Protein AF-A0A0R3Q2N5-F1 (afdb_monomer_lite)

pLDDT: mean 70.85, std 24.31, range [26.61, 97.94]

Structure (mmCIF, N/CA/C/O backbone):
data_AF-A0A0R3Q2N5-F1
#
_entry.id   AF-A0A0R3Q2N5-F1
#
loop_
_atom_site.group_PDB
_atom_site.id
_atom_site.type_symbol
_atom_site.label_atom_id
_atom_site.label_alt_id
_atom_site.label_comp_id
_atom_site.label_asym_id
_atom_site.label_entity_id
_atom_site.label_seq_id
_atom_site.pdbx_PDB_ins_code
_atom_site.Cartn_x
_atom_site.Cartn_y
_atom_site.Cartn_z
_atom_site.occupancy
_atom_site.B_iso_or_equiv
_atom_site.auth_seq_id
_atom_site.auth_comp_id
_atom_site.auth_asym_id
_atom_site.auth_atom_id
_atom_site.pdbx_PDB_model_num
ATOM 1 N N . MET A 1 1 ? -6.092 -12.717 26.216 1.00 32.41 1 MET A N 1
ATOM 2 C CA . MET A 1 1 ? -6.812 -13.896 25.683 1.00 32.41 1 MET A CA 1
ATOM 3 C C . MET A 1 1 ? -8.140 -13.447 25.070 1.00 32.41 1 MET A C 1
ATOM 5 O O . MET A 1 1 ? -9.197 -13.927 25.450 1.00 32.41 1 MET A O 1
ATOM 9 N N . ILE A 1 2 ? -8.085 -12.483 24.150 1.00 36.75 2 ILE A N 1
ATOM 10 C CA . ILE A 1 2 ? -9.238 -11.969 23.402 1.00 36.75 2 ILE A CA 1
ATOM 11 C C . ILE A 1 2 ? -8.713 -11.866 21.967 1.00 36.75 2 ILE A C 1
ATOM 13 O O . ILE A 1 2 ? -7.723 -11.173 21.745 1.00 36.75 2 ILE A O 1
ATOM 17 N N . CYS A 1 3 ? -9.294 -12.668 21.073 1.00 28.64 3 CYS A N 1
ATOM 18 C CA . CYS A 1 3 ? -8.837 -13.011 19.715 1.00 28.64 3 CYS A CA 1
ATOM 19 C C . CYS A 1 3 ? -7.614 -13.949 19.645 1.00 28.64 3 CYS A C 1
ATOM 21 O O . CYS A 1 3 ? -6.486 -13.532 19.402 1.00 28.64 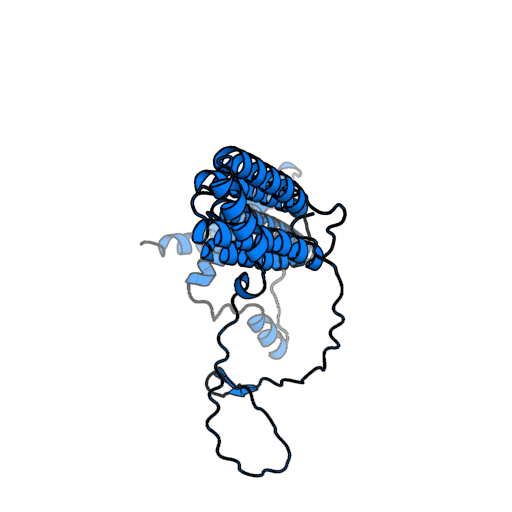3 CYS A O 1
ATOM 23 N N . ASN A 1 4 ? -7.855 -15.252 19.834 1.00 26.61 4 ASN A N 1
ATOM 24 C CA . ASN A 1 4 ? -6.901 -16.310 19.495 1.00 26.61 4 ASN A CA 1
ATOM 25 C C . ASN A 1 4 ? -7.215 -16.797 18.069 1.00 26.61 4 ASN A C 1
ATOM 27 O O . ASN A 1 4 ? -8.224 -17.466 17.862 1.00 26.61 4 ASN A O 1
ATOM 31 N N . VAL A 1 5 ? -6.372 -16.470 17.088 1.00 32.66 5 VAL A N 1
ATOM 32 C CA . VAL A 1 5 ? -6.443 -17.071 15.747 1.00 32.66 5 VAL A CA 1
ATOM 33 C C . VAL A 1 5 ? -5.667 -18.387 15.788 1.00 32.66 5 VAL A C 1
ATOM 35 O O . VAL A 1 5 ? -4.450 -18.424 15.613 1.00 32.66 5 VAL A O 1
ATOM 38 N N . THR A 1 6 ? -6.352 -19.497 16.062 1.00 29.73 6 THR A N 1
ATOM 39 C CA . THR A 1 6 ? -5.766 -20.833 15.900 1.00 29.73 6 THR A CA 1
ATOM 40 C C . THR A 1 6 ? -5.788 -21.239 14.428 1.00 29.73 6 THR A C 1
ATOM 42 O O . THR A 1 6 ? -6.842 -21.508 13.857 1.00 29.73 6 THR A O 1
ATOM 45 N N . LYS A 1 7 ? -4.595 -21.326 13.827 1.00 33.44 7 LYS A N 1
ATOM 46 C CA . LYS A 1 7 ? -4.322 -22.052 12.577 1.00 33.44 7 LYS A CA 1
ATOM 47 C C . LYS A 1 7 ? -4.877 -23.478 12.649 1.00 33.44 7 LYS A C 1
ATOM 49 O O . LYS A 1 7 ? -4.448 -24.239 13.512 1.00 33.44 7 LYS A O 1
ATOM 54 N N . SER A 1 8 ? -5.723 -23.861 11.693 1.00 32.09 8 SER A N 1
ATOM 55 C CA . SER A 1 8 ? -5.618 -25.103 10.897 1.00 32.09 8 SER A CA 1
ATOM 56 C C . SER A 1 8 ? -6.923 -25.387 10.147 1.00 32.09 8 SER A C 1
ATOM 58 O O . SER A 1 8 ? -7.871 -25.913 10.713 1.00 32.09 8 SER A O 1
ATOM 60 N N . VAL A 1 9 ? -6.960 -25.108 8.841 1.00 30.23 9 VAL A N 1
ATOM 61 C CA . VAL A 1 9 ? -7.906 -25.780 7.939 1.00 30.23 9 VAL A CA 1
ATOM 62 C C . VAL A 1 9 ? -7.158 -26.159 6.665 1.00 30.23 9 VAL A C 1
ATOM 64 O O . VAL A 1 9 ? -6.752 -25.313 5.871 1.00 30.23 9 VAL A O 1
ATOM 67 N N . SER A 1 10 ? -6.931 -27.458 6.495 1.00 31.50 10 SER A N 1
ATOM 68 C CA . SER A 1 10 ? -6.451 -28.055 5.253 1.00 31.50 10 SER A CA 1
ATOM 69 C C . SER A 1 10 ? -7.623 -28.165 4.276 1.00 31.50 10 SER A C 1
ATOM 71 O O . SER A 1 10 ? -8.505 -28.995 4.473 1.00 31.50 10 SER A O 1
ATOM 73 N N . ILE A 1 11 ? -7.643 -27.349 3.218 1.00 32.22 11 ILE A N 1
ATOM 74 C CA . ILE A 1 11 ? -8.617 -27.473 2.120 1.00 32.22 11 ILE A CA 1
ATOM 75 C C . ILE A 1 11 ? -7.920 -28.112 0.920 1.00 32.22 11 ILE A C 1
ATOM 77 O O . ILE A 1 11 ? -7.084 -27.496 0.257 1.00 32.22 11 ILE A O 1
ATOM 81 N N . GLY A 1 12 ? -8.272 -29.368 0.640 1.00 30.03 12 GLY A N 1
ATOM 82 C CA . GLY A 1 12 ? -7.949 -30.025 -0.621 1.00 30.03 12 GLY A CA 1
ATOM 83 C C . GLY A 1 12 ? -8.713 -29.356 -1.763 1.00 30.03 12 GLY A C 1
ATOM 84 O O . GLY A 1 12 ? -9.937 -29.440 -1.829 1.00 30.03 12 GLY A O 1
ATOM 85 N N . ARG A 1 13 ? -8.000 -28.681 -2.669 1.00 31.94 13 ARG A N 1
ATOM 86 C CA . ARG A 1 13 ? -8.579 -28.126 -3.899 1.00 31.94 13 ARG A CA 1
ATOM 87 C C . ARG A 1 13 ? -8.778 -29.246 -4.925 1.00 31.94 13 ARG A C 1
ATOM 89 O O . ARG A 1 13 ? -7.800 -29.798 -5.421 1.00 31.94 13 ARG A O 1
ATOM 96 N N . LYS A 1 14 ? -10.030 -29.539 -5.294 1.00 31.45 14 LYS A N 1
ATOM 97 C CA . LYS A 1 14 ? -10.339 -30.152 -6.597 1.00 31.45 14 LYS A CA 1
ATOM 98 C C . LYS A 1 14 ? -10.208 -29.061 -7.662 1.00 31.45 14 LYS A C 1
ATOM 100 O O . LYS A 1 14 ? -10.905 -28.053 -7.594 1.00 31.45 14 LYS A O 1
ATOM 105 N N . LEU A 1 15 ? -9.291 -29.250 -8.607 1.00 30.20 15 LEU A N 1
ATOM 106 C CA . LEU A 1 15 ? -9.156 -28.404 -9.793 1.00 30.20 15 LEU A CA 1
ATOM 107 C C . LEU A 1 15 ? -10.347 -28.667 -10.724 1.00 30.20 15 LEU A C 1
ATOM 109 O O . LEU A 1 15 ? -10.610 -29.815 -11.077 1.00 30.20 15 LEU A O 1
ATOM 113 N N . ILE A 1 16 ? -11.071 -27.609 -11.085 1.00 37.22 16 ILE A N 1
ATOM 114 C CA . ILE A 1 16 ? -12.076 -27.616 -12.152 1.00 37.22 16 ILE A CA 1
ATOM 115 C C . ILE A 1 16 ? -11.403 -26.939 -13.343 1.00 37.22 16 ILE A C 1
ATOM 117 O O . ILE A 1 16 ? -10.994 -25.783 -13.223 1.00 37.22 16 ILE A O 1
ATOM 121 N N . ASP A 1 17 ? -11.256 -27.655 -14.455 1.00 30.34 17 ASP A N 1
ATOM 122 C CA . ASP A 1 17 ? -10.709 -27.087 -15.687 1.00 30.34 17 ASP A CA 1
ATOM 123 C C . ASP A 1 17 ? -11.747 -26.144 -16.310 1.00 30.34 17 ASP A C 1
ATOM 125 O O . ASP A 1 17 ? -12.888 -26.534 -16.568 1.00 30.34 17 ASP A O 1
ATOM 129 N N . VAL A 1 18 ? -11.373 -24.876 -16.495 1.00 37.34 18 VAL A N 1
ATOM 130 C CA . VAL A 1 18 ? -12.226 -23.835 -17.084 1.00 37.34 18 VAL A CA 1
ATOM 131 C C . VAL A 1 18 ? -11.561 -23.362 -18.367 1.00 37.34 18 VAL A C 1
ATOM 133 O O . VAL A 1 18 ? -10.610 -22.585 -18.323 1.00 37.34 18 VAL A O 1
ATOM 136 N N . GLU A 1 19 ? -12.075 -23.805 -19.512 1.00 39.31 19 GLU A N 1
ATOM 137 C CA . GLU A 1 19 ? -11.614 -23.331 -20.815 1.00 39.31 19 GLU A CA 1
ATOM 138 C C . GLU A 1 19 ? -12.419 -22.085 -21.232 1.00 39.31 19 GLU A C 1
ATOM 140 O O . GLU A 1 19 ? -13.654 -22.090 -21.274 1.00 39.31 19 GLU A O 1
ATOM 145 N N . VAL A 1 20 ? -11.712 -20.979 -21.479 1.00 39.47 20 VAL A N 1
ATOM 146 C CA . VAL A 1 20 ? -12.282 -19.678 -21.863 1.00 39.47 20 VAL A CA 1
ATOM 147 C C . VAL A 1 20 ? -12.058 -19.478 -23.358 1.00 39.47 20 VAL A C 1
ATOM 149 O O . VAL A 1 20 ? -10.916 -19.483 -23.811 1.00 39.47 20 VAL A O 1
ATOM 152 N N . ALA A 1 21 ? -13.134 -19.272 -24.120 1.00 44.06 21 ALA A N 1
ATOM 153 C CA . ALA A 1 21 ? -13.066 -19.002 -25.554 1.00 44.06 21 ALA A CA 1
ATOM 154 C C . ALA A 1 21 ? -13.541 -17.577 -25.879 1.00 44.06 21 ALA A C 1
ATOM 156 O O . ALA A 1 21 ? -14.433 -17.029 -25.224 1.00 44.06 21 ALA A O 1
ATOM 157 N N . VAL A 1 22 ? -12.938 -16.992 -26.916 1.00 36.41 22 VAL A N 1
ATOM 158 C CA . VAL A 1 22 ? -13.246 -15.648 -27.421 1.00 36.41 22 VAL A CA 1
ATOM 159 C C . VAL A 1 22 ? -14.238 -15.770 -28.578 1.00 36.41 22 VAL A C 1
ATOM 161 O O . VAL A 1 22 ? -13.979 -16.484 -29.546 1.00 36.41 22 VAL A O 1
ATOM 164 N N . SER A 1 23 ? -15.381 -15.093 -28.467 1.00 48.41 23 SER A N 1
ATOM 165 C CA . SER A 1 23 ? -16.385 -14.999 -29.532 1.00 48.41 23 SER A CA 1
ATOM 166 C C . SER A 1 23 ? -15.958 -13.992 -30.614 1.00 48.41 23 SER A C 1
ATOM 168 O O . SER A 1 23 ? -15.107 -13.135 -30.380 1.00 48.41 23 SER A O 1
ATOM 170 N N . ALA A 1 24 ? -16.535 -14.087 -31.816 1.00 47.16 24 ALA A N 1
ATOM 171 C CA . ALA A 1 24 ? -16.154 -13.282 -32.987 1.00 47.16 24 ALA A CA 1
ATOM 172 C C . ALA A 1 24 ? -16.408 -11.765 -32.833 1.00 47.16 24 ALA A C 1
ATOM 174 O O . ALA A 1 24 ? -15.877 -10.969 -33.602 1.00 47.16 24 ALA A O 1
ATOM 175 N N . ASP A 1 25 ? -17.188 -11.364 -31.832 1.00 46.44 25 ASP A N 1
ATOM 176 C CA . ASP A 1 25 ? -17.461 -9.985 -31.418 1.00 46.44 25 ASP A CA 1
ATOM 177 C C . ASP A 1 25 ? -16.559 -9.502 -30.261 1.00 46.44 25 ASP A C 1
ATOM 179 O O . ASP A 1 25 ? -16.721 -8.389 -29.768 1.00 46.44 25 ASP A O 1
ATOM 183 N N . GLY A 1 26 ? -15.591 -10.319 -29.830 1.00 37.75 26 GLY A N 1
ATOM 184 C CA . GLY A 1 26 ? -14.630 -9.982 -28.775 1.00 37.75 26 GLY A CA 1
ATOM 185 C C . GLY A 1 26 ? -15.126 -10.222 -27.346 1.00 37.75 26 GLY A C 1
ATOM 186 O O . GLY A 1 26 ? -14.405 -9.914 -26.398 1.00 37.75 26 GLY A O 1
ATOM 187 N N . SER A 1 27 ? -16.320 -10.795 -27.164 1.00 43.56 27 SER A N 1
ATOM 188 C CA . SER A 1 27 ? -16.840 -11.152 -25.841 1.00 43.56 27 SER A CA 1
ATOM 189 C C . SER A 1 27 ? -16.261 -12.481 -25.335 1.00 43.56 27 SER A C 1
ATOM 191 O O . SER A 1 27 ? -16.094 -13.442 -26.094 1.00 43.56 27 SER A O 1
ATOM 193 N N . LEU A 1 28 ? -15.953 -12.543 -24.035 1.00 36.72 28 LEU A N 1
ATOM 194 C CA . LEU A 1 28 ? -15.472 -13.748 -23.355 1.00 36.72 28 LEU A CA 1
ATOM 195 C C . LEU A 1 28 ? -16.672 -14.584 -22.907 1.00 36.72 28 LEU A C 1
ATOM 197 O O . LEU A 1 28 ? -17.425 -14.170 -22.026 1.00 36.72 28 LEU A O 1
ATOM 201 N N . VAL A 1 29 ? -16.840 -15.776 -23.482 1.00 44.06 29 VAL A N 1
ATOM 202 C CA . VAL A 1 29 ? -17.951 -16.673 -23.137 1.00 44.06 29 VAL A CA 1
ATOM 203 C C . VAL A 1 29 ? -17.412 -17.913 -22.432 1.00 44.06 29 VAL A C 1
ATOM 205 O O . VAL A 1 29 ? -16.579 -18.648 -22.962 1.00 44.06 29 VAL A O 1
ATOM 208 N N . ARG A 1 30 ? -17.915 -18.166 -21.219 1.00 39.62 30 ARG A N 1
ATOM 209 C CA . ARG A 1 30 ? -17.618 -19.374 -20.440 1.00 39.62 30 ARG A CA 1
ATOM 210 C C . ARG A 1 30 ? -18.469 -20.527 -20.973 1.00 39.62 30 ARG A C 1
ATOM 212 O O . ARG A 1 30 ? -19.679 -20.537 -20.766 1.00 39.62 30 ARG A O 1
ATOM 219 N N . LYS A 1 31 ? -17.860 -21.508 -21.641 1.00 36.09 31 LYS A N 1
ATOM 220 C CA . LYS A 1 31 ? -18.571 -22.715 -22.086 1.00 36.09 31 LYS A CA 1
ATOM 221 C C . LYS A 1 31 ? -18.423 -23.814 -21.034 1.00 36.09 31 LYS A C 1
ATOM 223 O O . LYS A 1 31 ? -17.344 -24.361 -20.855 1.00 36.09 31 LYS A O 1
ATOM 228 N N . MET A 1 32 ? -19.511 -24.138 -20.336 1.00 35.75 32 MET A N 1
ATOM 229 C CA . MET A 1 32 ? -19.587 -25.353 -19.521 1.00 35.75 32 MET A CA 1
ATOM 230 C C . MET A 1 32 ? -20.001 -26.522 -20.417 1.00 35.75 32 MET A C 1
ATOM 232 O O . MET A 1 32 ? -21.137 -26.572 -20.885 1.00 35.75 32 MET A O 1
ATOM 236 N N . THR A 1 33 ? -19.098 -27.465 -20.679 1.00 29.00 33 THR A N 1
ATOM 237 C CA . THR A 1 33 ? -19.462 -28.746 -21.298 1.00 29.00 33 THR A CA 1
ATOM 238 C C . THR A 1 33 ? -19.882 -29.722 -20.206 1.00 29.00 33 THR A C 1
ATOM 240 O O . THR A 1 33 ? -19.040 -30.327 -19.546 1.00 29.00 33 THR A O 1
ATOM 243 N N . VAL A 1 34 ? -21.190 -29.875 -20.009 1.00 35.03 34 VAL A N 1
ATOM 244 C CA . VAL A 1 34 ? -21.753 -30.944 -19.179 1.00 35.03 34 VAL A CA 1
ATOM 245 C C . VAL A 1 34 ? -22.099 -32.111 -20.100 1.00 35.03 34 VAL A C 1
ATOM 247 O O . VAL A 1 34 ? -23.102 -32.077 -20.810 1.00 35.03 34 VAL A O 1
ATOM 250 N N . ASN A 1 35 ? -21.259 -33.145 -20.112 1.00 29.62 35 ASN A N 1
ATOM 251 C CA . ASN A 1 35 ? -21.633 -34.425 -20.703 1.00 29.62 35 ASN A CA 1
ATOM 252 C C . ASN A 1 35 ? -22.518 -35.195 -19.713 1.00 29.62 35 ASN A C 1
ATOM 254 O O . ASN A 1 35 ? -22.023 -35.702 -18.713 1.00 29.62 35 ASN A O 1
ATOM 258 N N . GLY A 1 36 ? -23.798 -35.342 -20.062 1.00 30.27 36 GLY A N 1
ATOM 259 C CA . GLY A 1 36 ? -24.556 -36.565 -19.786 1.00 30.27 36 GLY A CA 1
ATOM 260 C C . GLY A 1 36 ? -25.511 -36.584 -18.586 1.00 30.27 36 GLY A C 1
ATOM 261 O O . GLY A 1 36 ? -25.100 -36.842 -17.465 1.00 30.27 36 GLY A O 1
ATOM 262 N N . VAL A 1 37 ? -26.804 -36.550 -18.940 1.00 31.44 37 VAL A N 1
ATOM 263 C CA . VAL A 1 37 ? -27.981 -37.152 -18.272 1.00 31.44 37 VAL A CA 1
ATOM 264 C C . VAL A 1 37 ? -28.692 -36.315 -17.192 1.00 31.44 37 VAL A C 1
ATOM 266 O O . VAL A 1 37 ? -28.229 -36.153 -16.070 1.00 31.44 37 VAL A O 1
ATOM 269 N N . ALA A 1 38 ? -29.891 -35.843 -17.557 1.00 30.11 38 ALA A N 1
ATOM 270 C CA . ALA A 1 38 ? -30.904 -35.263 -16.671 1.00 30.11 38 ALA A CA 1
ATOM 271 C C . ALA A 1 38 ? -31.591 -36.346 -15.803 1.00 30.11 38 ALA A C 1
ATOM 273 O O . ALA A 1 38 ? -31.632 -37.514 -16.195 1.00 30.11 38 ALA A O 1
ATOM 274 N N . PRO A 1 39 ? -32.234 -35.958 -14.689 1.00 35.22 39 PRO A N 1
ATOM 275 C CA . PRO A 1 39 ? -33.652 -35.638 -14.812 1.00 35.22 39 PRO A CA 1
ATOM 276 C C . PRO A 1 39 ? -34.054 -34.309 -14.170 1.00 35.22 39 PRO A C 1
ATOM 278 O O . PRO A 1 39 ? -33.465 -33.808 -13.218 1.00 35.22 39 PRO A O 1
ATOM 281 N N . ILE A 1 40 ? -35.117 -33.777 -14.759 1.00 40.56 40 ILE A N 1
ATOM 282 C CA . ILE A 1 40 ? -35.870 -32.587 -14.394 1.00 40.56 40 ILE A CA 1
ATOM 283 C C . ILE A 1 40 ? -36.401 -32.724 -12.962 1.00 40.56 40 ILE A C 1
ATOM 285 O O . ILE A 1 40 ? -37.254 -33.566 -12.699 1.00 40.56 40 ILE A O 1
ATOM 289 N N . HIS A 1 41 ? -35.960 -31.835 -12.076 1.00 32.72 41 HIS A N 1
ATOM 290 C CA . HIS A 1 41 ? -36.776 -31.347 -10.973 1.00 32.72 41 HIS A CA 1
ATOM 291 C C . HIS A 1 41 ? -36.760 -29.823 -11.021 1.00 32.72 41 HIS A C 1
ATOM 293 O O . HIS A 1 41 ? -35.750 -29.171 -10.779 1.00 32.72 41 HIS A O 1
ATOM 299 N N . THR A 1 42 ? -37.907 -29.273 -11.400 1.00 41.00 42 THR A N 1
ATOM 300 C CA . THR A 1 42 ? -38.293 -27.894 -11.136 1.00 41.00 42 THR A CA 1
ATOM 301 C C . THR A 1 42 ? -38.293 -27.665 -9.629 1.00 41.00 42 THR A C 1
ATOM 303 O O . THR A 1 42 ? -39.232 -28.061 -8.940 1.00 41.00 42 THR A O 1
ATOM 306 N N . SER A 1 43 ? -37.256 -27.011 -9.129 1.00 29.48 43 SER A N 1
ATOM 307 C CA . SER A 1 43 ? -37.342 -26.190 -7.933 1.00 29.48 43 SER A CA 1
ATOM 308 C C . SER A 1 43 ? -36.509 -24.951 -8.186 1.00 29.48 43 SER A C 1
ATOM 310 O O . SER A 1 43 ? -35.307 -25.021 -8.416 1.00 29.48 43 SER A O 1
ATOM 312 N N . ASP A 1 44 ? -37.225 -23.844 -8.224 1.00 39.12 44 ASP A N 1
ATOM 313 C CA . ASP A 1 44 ? -36.750 -22.490 -8.046 1.00 39.12 44 ASP A CA 1
ATOM 314 C C . ASP A 1 44 ? -35.727 -22.441 -6.897 1.00 39.12 44 ASP A C 1
ATOM 316 O O . ASP A 1 44 ? -36.087 -22.517 -5.725 1.00 39.12 44 ASP A O 1
ATOM 320 N N . SER A 1 45 ? -34.442 -22.410 -7.235 1.00 33.72 45 SER A N 1
ATOM 321 C CA . SER A 1 45 ? -33.361 -22.076 -6.310 1.00 33.72 45 SER A CA 1
ATOM 322 C C . SER A 1 45 ? -32.445 -21.074 -6.997 1.00 33.72 45 SER A C 1
ATOM 324 O O . SER A 1 45 ? -31.296 -21.335 -7.348 1.00 33.72 45 SER A O 1
ATOM 326 N N . LEU A 1 46 ? -32.992 -19.868 -7.159 1.00 37.03 46 LEU A N 1
ATOM 327 C CA . LEU A 1 46 ? -32.231 -18.637 -6.978 1.00 37.03 46 LEU A CA 1
ATOM 328 C C . LEU A 1 46 ? -31.747 -18.597 -5.515 1.00 37.03 46 LEU A C 1
ATOM 330 O O . LEU A 1 46 ? -32.213 -17.787 -4.720 1.00 37.03 46 LEU A O 1
ATOM 334 N N . GLU A 1 47 ? -30.867 -19.522 -5.131 1.00 41.81 47 GLU A N 1
ATOM 335 C CA . GLU A 1 47 ? -30.115 -19.418 -3.884 1.00 41.81 47 GLU A CA 1
ATOM 336 C C . GLU A 1 47 ? -29.067 -18.331 -4.105 1.00 41.81 47 GLU A C 1
ATOM 338 O O . GLU A 1 47 ? -27.986 -18.558 -4.643 1.00 41.81 47 GLU A O 1
ATOM 343 N N . ASP A 1 48 ? -29.518 -17.102 -3.867 1.00 42.31 48 ASP A N 1
ATOM 344 C CA . ASP A 1 48 ? -28.905 -16.168 -2.931 1.00 42.31 48 ASP A CA 1
ATOM 345 C C . ASP A 1 48 ? -27.472 -16.552 -2.533 1.00 42.31 48 ASP A C 1
ATOM 347 O O . ASP A 1 48 ? -27.200 -17.058 -1.446 1.00 42.31 48 ASP A O 1
ATOM 351 N N . ASP A 1 49 ? -26.528 -16.281 -3.433 1.00 44.75 49 ASP A N 1
ATOM 352 C CA . ASP A 1 49 ? -25.132 -16.065 -3.065 1.00 44.75 49 ASP A CA 1
ATOM 353 C C . ASP A 1 49 ? -25.088 -14.678 -2.394 1.00 44.75 49 ASP A C 1
ATOM 355 O O . ASP A 1 49 ? -24.549 -13.701 -2.931 1.00 44.75 49 ASP A O 1
ATOM 359 N N . GLU A 1 50 ? -25.794 -14.561 -1.261 1.00 54.22 50 GLU A N 1
ATOM 360 C CA . GLU A 1 50 ? -25.735 -13.430 -0.351 1.00 54.22 50 GLU A CA 1
ATOM 361 C C . GLU A 1 50 ? -24.254 -13.313 -0.011 1.00 54.22 50 GLU A C 1
ATOM 363 O O . GLU A 1 50 ? -23.676 -14.181 0.644 1.00 54.22 50 GLU A O 1
ATOM 368 N N . LYS A 1 51 ? -23.587 -12.325 -0.619 1.00 59.91 51 LYS A N 1
ATOM 369 C CA . LYS A 1 51 ? -22.139 -12.145 -0.522 1.00 59.91 51 LYS A CA 1
ATOM 370 C C . LYS A 1 51 ? -21.776 -12.014 0.950 1.00 59.91 51 LYS A C 1
ATOM 372 O O . LYS A 1 51 ? -21.841 -10.910 1.483 1.00 59.91 51 LYS A O 1
ATOM 377 N N . VAL A 1 52 ? -21.373 -13.124 1.563 1.00 67.06 52 VAL A N 1
ATOM 378 C CA . VAL A 1 52 ? -20.898 -13.177 2.943 1.00 67.06 52 VAL A CA 1
ATOM 379 C C . VAL A 1 52 ? -19.813 -12.116 3.081 1.00 67.06 52 VAL A C 1
ATOM 381 O O . VAL A 1 52 ? -18.763 -12.189 2.431 1.00 67.06 52 VAL A O 1
ATOM 384 N N . SER A 1 53 ? -20.100 -11.076 3.861 1.00 76.19 53 SER A N 1
ATOM 385 C CA . SER A 1 53 ? -19.168 -9.985 4.091 1.00 76.19 53 SER A CA 1
ATOM 386 C C . SER A 1 53 ? -18.009 -10.511 4.929 1.00 76.19 53 SER A C 1
ATOM 388 O O . SER A 1 53 ? -18.179 -11.384 5.779 1.00 76.19 53 SER A O 1
ATOM 390 N N . ALA A 1 54 ? -16.809 -9.958 4.745 1.00 75.81 54 ALA A N 1
ATOM 391 C CA . ALA A 1 54 ? -15.654 -10.334 5.564 1.00 75.81 54 ALA A CA 1
ATOM 392 C C . ALA A 1 54 ? -15.919 -10.152 7.074 1.00 75.81 54 ALA A C 1
ATOM 394 O O . ALA A 1 54 ? -15.323 -10.846 7.894 1.00 75.81 54 ALA A O 1
ATOM 395 N N . GLN A 1 55 ? -16.830 -9.239 7.426 1.00 79.25 55 GLN A N 1
ATOM 396 C CA . GLN A 1 55 ? -17.253 -8.967 8.799 1.00 79.25 55 GLN A CA 1
ATOM 397 C C . GLN A 1 55 ? -18.148 -10.079 9.374 1.00 79.25 55 GLN A C 1
ATOM 399 O O . GLN A 1 55 ? -18.054 -10.360 10.564 1.00 79.25 55 GLN A O 1
ATOM 404 N N . ASP A 1 56 ? -18.929 -10.775 8.542 1.00 80.88 56 ASP A N 1
ATOM 405 C CA . ASP A 1 56 ? -19.847 -11.844 8.976 1.00 80.88 56 ASP A CA 1
ATOM 406 C C . ASP A 1 56 ? -19.099 -13.114 9.412 1.00 80.88 56 ASP A C 1
ATOM 408 O O . ASP A 1 56 ? -19.640 -13.979 10.100 1.00 80.88 56 ASP A O 1
ATOM 412 N N . LEU A 1 57 ? -17.824 -13.227 9.029 1.00 83.06 57 LEU A N 1
ATOM 413 C CA . LEU A 1 57 ? -16.944 -14.337 9.395 1.00 83.06 57 LEU A CA 1
ATOM 414 C C . LEU A 1 57 ? -16.351 -14.199 10.807 1.00 83.06 57 LEU A C 1
ATOM 416 O O . LEU A 1 57 ? -15.653 -15.109 11.264 1.00 83.06 57 LEU A O 1
ATOM 420 N N . ILE A 1 58 ? -16.571 -13.069 11.486 1.00 86.38 58 ILE A N 1
ATOM 421 C CA . ILE A 1 58 ? -15.915 -12.724 12.751 1.00 86.38 58 ILE A CA 1
ATOM 422 C C . ILE A 1 58 ? -16.956 -12.620 13.867 1.00 86.38 58 ILE A C 1
ATOM 424 O O . ILE A 1 58 ? -17.936 -11.890 13.762 1.00 86.38 58 ILE A O 1
ATOM 428 N N . ASP A 1 59 ? -16.719 -13.322 14.977 1.00 88.25 59 ASP A N 1
ATOM 429 C CA . ASP A 1 59 ? -17.574 -13.219 16.161 1.00 88.25 59 ASP A CA 1
ATOM 430 C C . ASP A 1 59 ? -17.184 -12.009 17.028 1.00 88.25 59 ASP A C 1
ATOM 432 O O . ASP A 1 59 ? -16.177 -12.026 17.743 1.00 88.25 59 ASP A O 1
ATOM 436 N N . PHE A 1 60 ? -18.017 -10.967 16.994 1.00 89.94 60 PHE A N 1
ATOM 437 C CA . PHE A 1 60 ? -17.870 -9.763 17.820 1.00 89.94 60 PHE A CA 1
ATOM 438 C C . PHE A 1 60 ? -18.561 -9.866 19.189 1.00 89.94 60 PHE A C 1
ATOM 440 O O . PHE A 1 60 ? -18.380 -8.991 20.042 1.00 89.94 60 PHE A O 1
ATOM 447 N N . THR A 1 61 ? -19.297 -10.954 19.461 1.00 90.31 61 THR A N 1
ATOM 448 C CA . THR A 1 61 ? -20.012 -11.179 20.731 1.00 90.31 61 THR A CA 1
ATOM 449 C C . THR A 1 61 ? -19.140 -10.949 21.971 1.00 90.31 61 THR A C 1
ATOM 451 O O . THR A 1 61 ? -19.632 -10.337 22.925 1.00 90.31 61 THR A O 1
ATOM 454 N N . PRO A 1 62 ? -17.860 -11.377 22.018 1.00 92.31 62 PRO A N 1
ATOM 455 C CA . PRO A 1 62 ? -17.012 -11.129 23.180 1.00 92.31 62 PRO A CA 1
ATOM 456 C C . PRO A 1 62 ? -16.817 -9.638 23.487 1.00 92.31 62 PRO A C 1
ATOM 458 O O . PRO A 1 62 ? -16.867 -9.252 24.653 1.00 92.31 62 PRO A O 1
ATOM 461 N N . VAL A 1 63 ? -16.643 -8.796 22.461 1.00 91.88 63 VAL A N 1
ATOM 462 C CA . VAL A 1 63 ? -16.433 -7.349 22.632 1.00 91.88 63 VAL A CA 1
ATOM 463 C C . VAL A 1 63 ? -17.704 -6.693 23.166 1.00 91.88 63 VAL A C 1
ATOM 465 O O . VAL A 1 63 ? -17.645 -6.011 24.188 1.00 91.88 63 VAL A O 1
ATOM 468 N N . HIS A 1 64 ? -18.859 -6.987 22.562 1.00 91.06 64 HIS A N 1
ATOM 469 C CA . HIS A 1 64 ? -20.152 -6.467 23.022 1.00 91.06 64 HIS A CA 1
ATOM 470 C C . HIS A 1 64 ? -20.471 -6.888 24.460 1.00 91.06 64 HIS A C 1
ATOM 472 O O . HIS A 1 64 ? -20.929 -6.078 25.267 1.00 91.06 64 HIS A O 1
ATOM 478 N N . ARG A 1 65 ? -20.184 -8.147 24.823 1.00 92.69 65 ARG A N 1
ATOM 479 C CA . ARG A 1 65 ? -20.361 -8.630 26.201 1.00 92.69 65 ARG A CA 1
ATOM 480 C C . ARG A 1 65 ? -19.484 -7.863 27.180 1.00 92.69 65 ARG A C 1
ATOM 482 O O . ARG A 1 65 ? -19.974 -7.473 28.236 1.00 92.69 65 ARG A O 1
ATOM 489 N N . CYS A 1 66 ? -18.219 -7.617 26.845 1.00 93.19 66 CYS A N 1
ATOM 490 C CA . CYS A 1 66 ? -17.352 -6.797 27.683 1.00 93.19 66 CYS A CA 1
ATOM 491 C C . CYS A 1 66 ? -17.899 -5.369 27.824 1.00 93.19 66 CYS A C 1
ATOM 493 O O . CYS A 1 66 ? -18.036 -4.905 28.954 1.00 93.19 66 CYS A O 1
ATOM 495 N N . CYS A 1 67 ? -18.308 -4.717 26.729 1.00 91.38 67 CYS A N 1
ATOM 496 C CA . CYS A 1 67 ? -18.946 -3.396 26.784 1.00 91.38 67 CYS A CA 1
ATOM 497 C C . CYS A 1 67 ? -20.134 -3.376 27.757 1.00 91.38 67 CYS A C 1
ATOM 499 O O . CYS A 1 67 ? -20.210 -2.506 28.624 1.00 91.38 67 CYS A O 1
ATOM 501 N N . GLN A 1 68 ? -21.035 -4.359 27.663 1.00 92.12 68 GLN A N 1
ATOM 502 C CA . GLN A 1 68 ?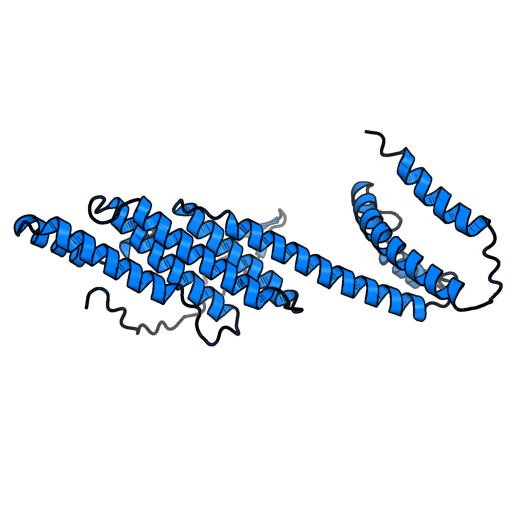 -22.208 -4.465 28.534 1.00 92.12 68 GLN A CA 1
ATOM 503 C C . GLN A 1 68 ? -21.832 -4.682 30.003 1.00 92.12 68 GLN A C 1
ATOM 505 O O . GLN A 1 68 ? -22.362 -3.994 30.874 1.00 92.12 68 GLN A O 1
ATOM 510 N N . ILE A 1 69 ? -20.903 -5.599 30.287 1.00 95.06 69 ILE A N 1
ATOM 511 C CA . ILE A 1 69 ? -20.451 -5.895 31.654 1.00 95.06 69 ILE A CA 1
ATOM 512 C C . ILE A 1 69 ? -19.849 -4.642 32.296 1.00 95.06 69 ILE A C 1
ATOM 514 O O . ILE A 1 69 ? -20.276 -4.246 33.379 1.00 95.06 69 ILE A O 1
ATOM 518 N N . PHE A 1 70 ? -18.904 -3.978 31.628 1.00 94.19 70 PHE A N 1
ATOM 519 C CA . PHE A 1 70 ? -18.243 -2.793 32.180 1.00 94.19 70 PHE A CA 1
ATOM 520 C C . PHE A 1 70 ? -19.177 -1.584 32.288 1.00 94.19 70 PHE A C 1
ATOM 522 O O . PHE A 1 70 ? -19.029 -0.785 33.212 1.00 94.19 70 PHE A O 1
ATOM 529 N N . ASN A 1 71 ? -20.183 -1.485 31.414 1.00 92.69 71 ASN A N 1
ATOM 530 C CA . ASN A 1 71 ? -21.246 -0.493 31.545 1.00 92.69 71 ASN A CA 1
ATOM 531 C C . ASN A 1 71 ? -22.102 -0.732 32.801 1.00 92.69 71 ASN A C 1
ATOM 533 O O . ASN A 1 71 ? -22.373 0.209 33.539 1.00 92.69 71 ASN A O 1
ATOM 537 N N . VAL A 1 72 ? -22.482 -1.984 33.087 1.00 95.81 72 VAL A N 1
ATOM 538 C CA . VAL A 1 72 ? -23.252 -2.341 34.296 1.00 95.81 72 VAL A CA 1
ATOM 539 C C . VAL A 1 72 ? -22.429 -2.156 35.575 1.00 95.81 72 VAL A C 1
ATOM 541 O O . VAL A 1 72 ? -22.974 -1.750 36.598 1.00 95.81 72 VAL A O 1
ATOM 544 N N . LEU A 1 73 ? -21.120 -2.415 35.525 1.00 95.50 73 LEU A N 1
ATOM 545 C CA . LEU A 1 73 ? -20.214 -2.238 36.665 1.00 95.50 73 LEU A CA 1
ATOM 546 C C . LEU A 1 73 ? -19.846 -0.770 36.946 1.00 95.50 73 LEU A C 1
ATOM 548 O O . LEU A 1 73 ? -19.232 -0.495 37.972 1.00 95.50 73 LEU A O 1
ATOM 552 N N . GLY A 1 74 ? -20.200 0.170 36.063 1.00 93.94 74 GLY A N 1
ATOM 553 C CA . GLY A 1 74 ? -19.846 1.587 36.207 1.00 93.94 74 GLY A CA 1
ATOM 554 C C . GLY A 1 74 ? -18.387 1.922 35.862 1.00 93.94 74 GLY A C 1
ATOM 555 O O . GLY A 1 74 ? -17.961 3.050 36.083 1.00 93.94 74 GLY A O 1
ATOM 556 N N . SER A 1 75 ? -17.638 0.980 35.279 1.00 95.00 75 SER A N 1
ATOM 557 C CA . SER A 1 75 ? -16.220 1.127 34.896 1.00 95.00 75 SER A CA 1
ATOM 558 C C . SER A 1 75 ? -16.034 1.190 33.373 1.00 95.00 75 SER A C 1
ATOM 560 O O . SER A 1 75 ? -15.052 0.681 32.830 1.00 95.00 75 SER A O 1
ATOM 562 N N . LYS A 1 76 ? -16.994 1.787 32.653 1.00 92.06 76 LYS A N 1
ATOM 563 C CA . LYS A 1 76 ? -16.985 1.849 31.182 1.00 92.06 76 LYS A CA 1
ATOM 564 C C . LYS A 1 76 ? -15.754 2.582 30.638 1.00 92.06 76 LYS A C 1
ATOM 566 O O . LYS A 1 76 ? -15.077 2.056 29.763 1.00 92.06 76 LYS A O 1
ATOM 571 N N . GLU A 1 77 ? -15.442 3.757 31.179 1.00 92.50 77 GLU A N 1
ATOM 572 C CA . GLU A 1 77 ? -14.323 4.587 30.704 1.00 92.50 77 GLU A CA 1
ATOM 573 C C . GLU A 1 77 ? -12.968 3.874 30.842 1.00 92.50 77 GLU A C 1
ATOM 575 O O . GLU A 1 77 ? -12.139 3.925 29.932 1.00 92.50 77 GLU A O 1
ATOM 580 N N . GLU A 1 78 ? -12.760 3.150 31.946 1.00 93.81 78 GLU A N 1
ATOM 581 C CA . GLU A 1 78 ? -11.549 2.355 32.175 1.00 93.81 78 GLU A CA 1
ATOM 582 C C . GLU A 1 78 ? -11.406 1.244 31.126 1.00 93.81 78 GLU A C 1
ATOM 584 O O . GLU A 1 78 ? -10.332 1.065 30.544 1.00 93.81 78 GLU A O 1
ATOM 589 N N . PHE A 1 79 ? -12.503 0.541 30.826 1.00 93.69 79 PHE A N 1
ATOM 590 C CA . PHE A 1 79 ? -12.517 -0.483 29.787 1.00 93.69 79 PHE A CA 1
ATOM 591 C C . PHE A 1 79 ? -12.226 0.092 28.402 1.00 93.69 79 PHE A C 1
ATOM 593 O O . PHE A 1 79 ? -11.456 -0.500 27.649 1.00 93.69 79 PHE A O 1
ATOM 600 N N . GLU A 1 80 ? -12.787 1.250 28.060 1.00 92.94 80 GLU A N 1
ATOM 601 C CA . GLU A 1 80 ? -12.520 1.883 26.772 1.00 92.94 80 GLU A CA 1
ATOM 602 C C . GLU A 1 80 ? -11.041 2.263 26.606 1.00 92.94 80 GLU A C 1
ATOM 604 O O . GLU A 1 80 ? -10.454 2.043 25.544 1.00 92.94 80 GLU A O 1
ATOM 609 N N . VAL A 1 81 ? -10.414 2.817 27.652 1.00 93.06 81 VAL A N 1
ATOM 610 C CA . VAL A 1 81 ? -8.975 3.126 27.651 1.00 93.06 81 VAL A CA 1
ATOM 611 C C . VAL A 1 81 ? -8.155 1.848 27.493 1.00 93.06 81 VAL A C 1
ATOM 613 O O . VAL A 1 81 ? -7.268 1.792 26.639 1.00 93.06 81 VAL A O 1
ATOM 616 N N . TYR A 1 82 ? -8.478 0.810 28.266 1.00 94.00 82 TYR A N 1
ATOM 617 C CA . TYR A 1 82 ? -7.821 -0.490 28.175 1.00 94.00 82 TYR A CA 1
ATOM 618 C C . TYR A 1 82 ? -7.943 -1.098 26.770 1.00 94.00 82 TYR A C 1
ATOM 620 O O . TYR A 1 82 ? -6.946 -1.531 26.191 1.00 94.00 82 TYR A O 1
ATOM 628 N N . TYR A 1 83 ? -9.145 -1.084 26.194 1.00 94.25 83 TYR A N 1
ATOM 629 C CA . TYR A 1 83 ? -9.420 -1.619 24.866 1.00 94.25 83 TYR A CA 1
ATOM 630 C C . TYR A 1 83 ? -8.612 -0.893 23.787 1.00 94.25 83 TYR A C 1
ATOM 632 O O . TYR A 1 83 ? -7.888 -1.535 23.026 1.00 94.25 83 TYR A O 1
ATOM 640 N N . ARG A 1 84 ? -8.662 0.447 23.762 1.00 93.94 84 ARG A N 1
ATOM 641 C CA . ARG A 1 84 ? -7.905 1.270 22.802 1.00 93.94 84 ARG A CA 1
ATOM 642 C C . ARG A 1 84 ? -6.398 1.038 22.908 1.00 93.94 84 ARG A C 1
ATOM 644 O O . ARG A 1 84 ? -5.714 0.969 21.888 1.00 93.94 84 ARG A O 1
ATOM 651 N N . GLN A 1 85 ? -5.876 0.862 24.122 1.00 94.75 85 GLN A N 1
ATOM 652 C CA . GLN A 1 85 ? -4.466 0.529 24.322 1.00 94.75 85 GLN A CA 1
ATOM 653 C C . GLN A 1 85 ? -4.119 -0.850 23.738 1.00 94.75 85 GLN A C 1
ATOM 655 O O . GLN A 1 85 ? -3.152 -0.968 22.991 1.00 94.75 85 GLN A O 1
ATOM 660 N N . GLN A 1 86 ? -4.943 -1.873 23.988 1.00 95.19 86 GLN A N 1
ATOM 661 C CA . GLN A 1 86 ? -4.741 -3.210 23.416 1.00 95.19 86 GLN A CA 1
ATOM 662 C C . GLN A 1 86 ? -4.789 -3.204 21.883 1.00 95.19 86 GLN A C 1
ATOM 664 O O . GLN A 1 86 ? -3.958 -3.845 21.241 1.00 95.19 86 GLN A O 1
ATOM 669 N N . ARG A 1 87 ? -5.732 -2.471 21.277 1.00 94.69 87 ARG A N 1
ATOM 670 C CA . ARG A 1 87 ? -5.825 -2.358 19.812 1.00 94.69 87 ARG A CA 1
ATOM 671 C C . ARG A 1 87 ? -4.626 -1.627 19.218 1.00 94.69 87 ARG A C 1
ATOM 673 O O . ARG A 1 87 ? -4.113 -2.060 18.191 1.00 94.69 87 ARG A O 1
ATOM 680 N N . LYS A 1 88 ? -4.105 -0.603 19.898 1.00 95.94 88 LYS A N 1
ATOM 681 C CA . LYS A 1 88 ? -2.855 0.064 19.511 1.00 95.94 88 LYS A CA 1
ATOM 682 C C . LYS A 1 88 ? -1.655 -0.882 19.541 1.00 95.94 88 LYS A C 1
ATOM 684 O O . LYS A 1 88 ? -0.892 -0.914 18.579 1.00 95.94 88 LYS A O 1
ATOM 689 N N . ASP A 1 89 ? -1.502 -1.667 20.602 1.00 96.19 89 ASP A N 1
ATOM 690 C CA . ASP A 1 89 ? -0.394 -2.622 20.724 1.00 96.19 89 ASP A CA 1
ATOM 691 C C . ASP A 1 89 ? -0.475 -3.717 19.647 1.00 96.19 89 ASP A C 1
ATOM 693 O O . ASP A 1 89 ? 0.535 -4.074 19.041 1.00 96.19 89 ASP A O 1
ATOM 697 N N . GLN A 1 90 ? -1.685 -4.186 19.332 1.00 96.12 90 GLN A N 1
ATOM 698 C CA . GLN A 1 90 ? -1.919 -5.130 18.236 1.00 96.12 90 GLN A CA 1
ATOM 699 C C . GLN A 1 90 ? -1.647 -4.510 16.862 1.00 96.12 90 GLN A C 1
ATOM 701 O O . GLN A 1 90 ? -1.021 -5.154 16.025 1.00 96.12 90 GLN A O 1
ATOM 706 N N . CYS A 1 91 ? -2.056 -3.259 16.636 1.00 97.50 91 CYS A N 1
ATOM 707 C CA . CYS A 1 91 ? -1.743 -2.541 15.404 1.00 97.50 91 CYS A CA 1
ATOM 708 C C . CYS A 1 91 ? -0.229 -2.447 15.204 1.00 97.50 91 CYS A C 1
ATOM 710 O O . CYS A 1 91 ? 0.256 -2.735 14.116 1.00 97.50 91 CYS A O 1
ATOM 712 N N . ASN A 1 92 ? 0.520 -2.087 16.251 1.00 95.69 92 ASN A N 1
ATOM 713 C CA . ASN A 1 92 ? 1.979 -1.984 16.188 1.00 95.69 92 ASN A CA 1
ATOM 714 C C . ASN A 1 92 ? 2.641 -3.316 15.812 1.00 95.69 92 ASN A C 1
ATOM 716 O O . ASN A 1 92 ? 3.623 -3.311 15.079 1.00 95.69 92 ASN A O 1
ATOM 720 N N . LEU A 1 93 ? 2.090 -4.440 16.280 1.00 95.88 93 LEU A N 1
ATOM 721 C CA . LEU A 1 93 ? 2.579 -5.773 15.934 1.00 95.88 93 LEU A CA 1
ATOM 722 C C . LEU A 1 93 ? 2.285 -6.135 14.471 1.00 95.88 93 LEU A C 1
ATOM 724 O O . LEU A 1 93 ? 3.153 -6.654 13.781 1.00 95.88 93 LEU A O 1
ATOM 728 N N . VAL A 1 94 ? 1.068 -5.856 13.994 1.00 96.06 94 VAL A N 1
ATOM 729 C CA . VAL A 1 94 ? 0.627 -6.204 12.631 1.00 96.06 94 VAL A CA 1
ATOM 730 C C . VAL A 1 94 ? 1.355 -5.381 11.564 1.00 96.06 94 VAL A C 1
ATOM 732 O O . VAL A 1 94 ? 1.642 -5.881 10.481 1.00 96.06 94 VAL A O 1
ATOM 735 N N . ILE A 1 95 ? 1.673 -4.115 11.851 1.00 96.38 95 ILE A N 1
ATOM 736 C CA . ILE A 1 95 ? 2.376 -3.244 10.896 1.00 96.38 95 ILE A CA 1
ATOM 737 C C . ILE A 1 95 ? 3.884 -3.510 10.851 1.00 96.38 95 ILE A C 1
ATOM 739 O O . ILE A 1 95 ? 4.573 -2.934 10.010 1.00 96.38 95 ILE A O 1
ATOM 743 N N . GLU A 1 96 ? 4.426 -4.324 11.759 1.00 94.44 96 GLU A N 1
ATOM 744 C CA . GLU A 1 96 ? 5.846 -4.652 11.753 1.00 94.44 96 GLU A CA 1
ATOM 745 C C . GLU A 1 96 ? 6.148 -5.618 10.593 1.00 94.44 96 GLU A C 1
ATOM 747 O O . GLU A 1 96 ? 5.577 -6.709 10.520 1.00 94.44 96 GLU A O 1
ATOM 752 N N . PRO A 1 97 ? 7.034 -5.253 9.648 1.00 91.50 97 PRO A N 1
ATOM 753 C CA . PRO A 1 97 ? 7.299 -6.098 8.496 1.00 91.50 97 PRO A CA 1
ATOM 754 C C . PRO A 1 97 ? 8.025 -7.390 8.913 1.00 91.50 97 PRO A C 1
ATOM 756 O O . PRO A 1 97 ? 9.026 -7.329 9.635 1.00 91.50 97 PRO A O 1
ATOM 759 N N . PRO A 1 98 ? 7.617 -8.567 8.397 1.00 89.25 98 PRO A N 1
ATOM 760 C CA . PRO A 1 98 ? 8.321 -9.817 8.652 1.00 89.25 98 PRO A CA 1
ATOM 761 C C . PRO A 1 98 ? 9.806 -9.744 8.268 1.00 89.25 98 PRO A C 1
ATOM 763 O O . PRO A 1 98 ? 10.180 -9.179 7.238 1.00 89.25 98 PRO A O 1
ATOM 766 N N . SER A 1 99 ? 10.679 -10.399 9.041 1.00 84.62 99 SER A N 1
ATOM 767 C CA . SER A 1 99 ? 12.136 -10.316 8.829 1.00 84.62 99 SER A CA 1
ATOM 768 C C . SER A 1 99 ? 12.594 -10.831 7.455 1.00 84.62 99 SER A C 1
ATOM 770 O O . SER A 1 99 ? 13.644 -10.426 6.958 1.00 84.62 99 SER A O 1
ATOM 772 N N . LYS A 1 100 ? 11.823 -11.732 6.831 1.00 83.19 100 LYS A N 1
ATOM 773 C CA . LYS A 1 100 ? 12.106 -12.310 5.510 1.00 83.19 100 LYS A CA 1
ATOM 774 C C . LYS A 1 100 ? 10.939 -12.056 4.558 1.00 83.19 100 LYS A C 1
ATOM 776 O O . LYS A 1 100 ? 9.969 -12.806 4.552 1.00 83.19 100 LYS A O 1
ATOM 781 N N . MET A 1 101 ? 11.071 -11.045 3.704 1.00 83.69 101 MET A N 1
ATOM 782 C CA . MET A 1 101 ? 10.102 -10.721 2.652 1.00 83.69 101 MET A CA 1
ATOM 783 C C . MET A 1 101 ? 10.779 -10.774 1.283 1.00 83.69 101 MET A C 1
ATOM 785 O O . MET A 1 101 ? 11.153 -9.755 0.721 1.00 83.69 101 MET A O 1
ATOM 789 N N . ASN A 1 102 ? 10.970 -11.988 0.762 1.00 81.50 102 ASN A N 1
ATOM 790 C CA . ASN A 1 102 ? 11.720 -12.196 -0.489 1.00 81.50 102 ASN A CA 1
ATOM 791 C C . ASN A 1 102 ? 10.832 -12.603 -1.674 1.00 81.50 102 ASN A C 1
ATOM 793 O O . ASN A 1 102 ? 11.325 -12.803 -2.778 1.00 81.50 102 ASN A O 1
ATOM 797 N N . SER A 1 103 ? 9.536 -12.808 -1.440 1.00 87.69 103 SER A N 1
ATOM 798 C CA . SER A 1 103 ? 8.597 -13.286 -2.452 1.00 87.69 103 SER A CA 1
ATOM 799 C C . SER A 1 103 ? 7.382 -12.377 -2.483 1.00 87.69 103 SER A C 1
ATOM 801 O O . SER A 1 103 ? 6.993 -11.842 -1.445 1.00 87.69 103 SER A O 1
ATOM 803 N N . LEU A 1 104 ? 6.751 -12.260 -3.652 1.00 90.12 104 LEU A N 1
ATOM 804 C CA . LEU A 1 104 ? 5.512 -11.500 -3.824 1.00 90.12 104 LEU A CA 1
ATOM 805 C C . LEU A 1 104 ? 4.437 -11.930 -2.814 1.00 90.12 104 LEU A C 1
ATOM 807 O O . LEU A 1 104 ? 3.748 -11.087 -2.251 1.00 90.12 104 LEU A O 1
ATOM 811 N N . LYS A 1 105 ? 4.342 -13.238 -2.538 1.00 92.38 105 LYS A N 1
ATOM 812 C CA . LYS A 1 105 ? 3.386 -13.788 -1.576 1.00 92.38 105 LYS A CA 1
ATOM 813 C C . LYS A 1 105 ? 3.584 -13.219 -0.170 1.00 92.38 105 LYS A C 1
ATOM 815 O O . LYS A 1 105 ? 2.599 -12.886 0.468 1.00 92.38 105 LYS A O 1
ATOM 820 N N . HIS A 1 106 ? 4.824 -13.049 0.288 1.00 92.81 106 HIS A N 1
ATOM 821 C CA . HIS A 1 106 ? 5.077 -12.481 1.616 1.00 92.81 106 HIS A CA 1
ATOM 822 C C . HIS A 1 106 ? 4.581 -11.033 1.734 1.00 92.81 106 HIS A C 1
ATOM 824 O O . HIS A 1 106 ? 4.132 -10.633 2.799 1.00 92.81 106 HIS A O 1
ATOM 830 N N . TYR A 1 107 ? 4.643 -10.253 0.649 1.00 93.56 107 TYR A N 1
ATOM 831 C CA . TYR A 1 107 ? 4.101 -8.892 0.628 1.00 93.56 107 TYR A CA 1
ATOM 832 C C . TYR A 1 107 ? 2.577 -8.868 0.613 1.00 93.56 107 TYR A C 1
ATOM 834 O O . TYR A 1 107 ? 1.990 -8.020 1.275 1.00 93.56 107 TYR A O 1
ATOM 842 N N . VAL A 1 108 ? 1.952 -9.788 -0.127 1.00 95.50 108 VAL A N 1
ATOM 843 C CA . VAL A 1 108 ? 0.494 -9.954 -0.115 1.00 95.50 108 VAL A CA 1
ATOM 844 C C . VAL A 1 108 ? 0.029 -10.341 1.286 1.00 95.50 108 VAL A C 1
ATOM 846 O O . VAL A 1 108 ? -0.772 -9.618 1.856 1.00 95.50 108 VAL A O 1
ATOM 849 N N . ASP A 1 109 ? 0.616 -11.384 1.878 1.00 95.19 109 ASP A N 1
ATOM 850 C CA . ASP A 1 109 ? 0.248 -11.861 3.216 1.00 95.19 109 ASP A CA 1
ATOM 851 C C . ASP A 1 109 ? 0.409 -10.745 4.276 1.00 95.19 109 ASP A C 1
ATOM 853 O O . ASP A 1 109 ? -0.479 -10.537 5.096 1.00 95.19 109 ASP A O 1
ATOM 857 N N . TYR A 1 110 ? 1.495 -9.963 4.215 1.00 96.44 110 TYR A N 1
ATOM 858 C CA . TYR A 1 110 ? 1.718 -8.815 5.106 1.00 96.44 110 TYR A CA 1
ATOM 859 C C . TYR A 1 110 ? 0.653 -7.715 4.960 1.00 96.44 110 TYR A C 1
ATOM 861 O O . TYR A 1 110 ? 0.147 -7.194 5.951 1.00 96.44 110 TYR A O 1
ATOM 869 N N . LEU A 1 111 ? 0.299 -7.343 3.726 1.00 97.19 111 LEU A N 1
ATOM 870 C CA . LEU A 1 111 ? -0.727 -6.324 3.492 1.00 97.19 111 LEU A CA 1
ATOM 871 C C . LEU A 1 111 ? -2.131 -6.836 3.834 1.00 97.19 111 LEU A C 1
ATOM 873 O O . LEU A 1 111 ? -2.945 -6.056 4.324 1.00 97.19 111 LEU A O 1
ATOM 877 N N . ASP A 1 112 ? -2.399 -8.124 3.625 1.00 95.94 112 ASP A N 1
ATOM 878 C CA . ASP A 1 112 ? -3.658 -8.774 3.990 1.00 95.94 112 ASP A CA 1
ATOM 879 C C . ASP A 1 112 ? -3.860 -8.797 5.513 1.00 95.94 112 ASP A C 1
ATOM 881 O O . ASP A 1 112 ? -4.972 -8.550 5.979 1.00 95.94 112 ASP A O 1
ATOM 885 N N . GLU A 1 113 ? -2.803 -9.013 6.307 1.00 96.38 113 GLU A N 1
ATOM 886 C CA . GLU A 1 113 ? -2.872 -8.909 7.774 1.00 96.38 113 GLU A CA 1
ATOM 887 C C . GLU A 1 113 ? -3.249 -7.490 8.228 1.00 96.38 113 GLU A C 1
ATOM 889 O O . GLU A 1 113 ? -4.121 -7.318 9.086 1.00 96.38 113 GLU A O 1
ATOM 894 N N . ILE A 1 114 ? -2.659 -6.466 7.602 1.00 97.88 114 ILE A N 1
ATOM 895 C CA . ILE A 1 114 ? -2.997 -5.062 7.868 1.00 97.88 114 ILE A CA 1
ATOM 896 C C . ILE A 1 114 ? -4.449 -4.775 7.471 1.00 97.88 114 ILE A C 1
ATOM 898 O O . ILE A 1 114 ? -5.189 -4.193 8.266 1.00 97.88 114 ILE A O 1
ATOM 902 N N . ILE A 1 115 ? -4.885 -5.202 6.279 1.00 96.75 115 ILE A N 1
ATOM 903 C CA . ILE A 1 115 ? -6.285 -5.065 5.844 1.00 96.75 115 ILE A CA 1
ATOM 904 C C . ILE A 1 115 ? -7.208 -5.712 6.877 1.00 96.75 115 ILE A C 1
ATOM 906 O O . ILE A 1 115 ? -8.144 -5.066 7.339 1.00 96.75 115 ILE A O 1
ATOM 910 N N . GLY A 1 116 ? -6.933 -6.954 7.279 1.00 94.62 116 GLY A N 1
ATOM 911 C CA . GLY A 1 116 ? -7.753 -7.692 8.238 1.00 94.62 116 GLY A CA 1
ATOM 912 C C . GLY A 1 116 ? -7.910 -6.956 9.567 1.00 94.62 116 GLY A C 1
ATOM 913 O O . GLY A 1 116 ? -9.020 -6.864 10.090 1.00 94.62 116 GLY A O 1
ATOM 914 N N . PHE A 1 117 ? -6.829 -6.360 10.081 1.00 95.94 117 PHE A N 1
ATOM 915 C CA . PHE A 1 117 ? -6.890 -5.531 11.282 1.00 95.94 117 PHE A CA 1
ATOM 916 C C . PHE A 1 117 ? -7.838 -4.334 11.107 1.00 95.94 117 PHE A C 1
ATOM 918 O O . PHE A 1 117 ? -8.717 -4.122 11.941 1.00 95.94 117 PHE A O 1
ATOM 925 N N . PHE A 1 118 ? -7.704 -3.573 10.017 1.00 96.00 118 PHE A N 1
ATOM 926 C CA . PHE A 1 118 ? -8.513 -2.370 9.803 1.00 96.00 118 PHE A CA 1
ATOM 927 C C . PHE A 1 118 ? -9.967 -2.662 9.416 1.00 96.00 118 PHE A C 1
ATOM 929 O O . PHE A 1 118 ? -10.844 -1.893 9.791 1.00 96.00 118 PHE A O 1
ATOM 936 N N . VAL A 1 119 ? -10.258 -3.785 8.754 1.00 93.50 119 VAL A N 1
ATOM 937 C CA . VAL A 1 119 ? -11.641 -4.240 8.513 1.00 93.50 119 VAL A CA 1
ATOM 938 C C . VAL A 1 119 ? -12.362 -4.508 9.835 1.00 93.50 119 VAL A C 1
ATOM 940 O O . VAL A 1 119 ? -13.528 -4.147 9.990 1.00 93.50 119 VAL A O 1
ATOM 943 N N . VAL A 1 120 ? -11.659 -5.102 10.803 1.00 92.88 120 VAL A N 1
ATOM 944 C CA . VAL A 1 120 ? -12.180 -5.323 12.157 1.00 92.88 120 VAL A CA 1
ATOM 945 C C . VAL A 1 120 ? -12.418 -3.991 12.871 1.00 92.88 120 VAL A C 1
ATOM 947 O O . VAL A 1 120 ? -13.498 -3.798 13.424 1.00 92.88 120 VAL A O 1
ATOM 950 N N . GLU A 1 121 ? -11.466 -3.052 12.818 1.00 92.81 121 GLU A N 1
ATOM 951 C CA . GLU A 1 121 ? -11.639 -1.713 13.409 1.00 92.81 121 GLU A CA 1
ATOM 952 C C . GLU A 1 121 ? -12.819 -0.945 12.805 1.00 92.81 121 GLU A C 1
ATOM 954 O O . GLU A 1 121 ? -13.550 -0.268 13.529 1.00 92.81 121 GLU A O 1
ATOM 959 N N . ASP A 1 122 ? -13.016 -1.052 11.490 1.00 91.56 122 ASP A N 1
ATOM 960 C CA . ASP A 1 122 ? -14.130 -0.411 10.797 1.00 91.56 122 ASP A CA 1
ATOM 961 C C . ASP A 1 122 ? -15.487 -0.990 11.226 1.00 91.56 122 ASP A C 1
ATOM 963 O O . ASP A 1 122 ? -16.446 -0.250 11.433 1.00 91.56 122 ASP A O 1
ATOM 967 N N . HIS A 1 123 ? -15.564 -2.298 11.473 1.00 90.50 123 HIS A N 1
ATOM 968 C CA . HIS A 1 123 ? -16.776 -2.902 12.022 1.00 90.50 123 HIS A CA 1
ATOM 969 C C . HIS A 1 123 ? -17.036 -2.483 13.479 1.00 90.50 123 HIS A C 1
ATOM 971 O O . HIS A 1 123 ? -18.169 -2.168 13.854 1.00 90.50 123 HIS A O 1
ATOM 977 N N . ILE A 1 124 ? -15.993 -2.440 14.314 1.00 90.75 124 ILE A N 1
ATOM 978 C CA . ILE A 1 124 ? -16.119 -2.049 15.726 1.00 90.75 124 ILE A CA 1
ATOM 979 C C . ILE A 1 124 ? -16.634 -0.615 15.853 1.00 90.75 124 ILE A C 1
ATOM 981 O O . ILE A 1 124 ? -17.527 -0.369 16.655 1.00 90.75 124 ILE A O 1
ATOM 985 N N . ILE A 1 125 ? -16.124 0.336 15.064 1.00 89.50 125 ILE A N 1
ATOM 986 C CA . ILE A 1 125 ? -16.591 1.730 15.145 1.00 89.50 125 ILE A CA 1
ATOM 987 C C . ILE A 1 125 ? -18.057 1.891 14.710 1.00 89.50 125 ILE A C 1
ATOM 989 O O . ILE A 1 125 ? -18.751 2.762 15.232 1.00 89.50 125 ILE A O 1
ATOM 993 N N . ILE A 1 126 ? -18.543 1.050 13.788 1.00 88.25 126 ILE A N 1
ATOM 994 C CA . ILE A 1 126 ? -19.946 1.054 13.346 1.00 88.25 126 ILE A CA 1
ATOM 995 C C . ILE A 1 126 ? -20.863 0.514 14.449 1.00 88.25 126 ILE A C 1
ATOM 997 O O . ILE A 1 126 ? -21.924 1.081 14.708 1.00 88.25 126 ILE A O 1
ATOM 1001 N N . THR A 1 127 ? -20.463 -0.581 15.096 1.00 88.38 127 THR A N 1
ATOM 1002 C CA . THR A 1 127 ? -21.294 -1.298 16.074 1.00 88.38 127 THR A CA 1
ATOM 1003 C C . THR A 1 127 ? -21.180 -0.758 17.504 1.00 88.38 127 THR A C 1
ATOM 1005 O O . THR A 1 127 ? -22.159 -0.772 18.245 1.00 88.38 127 THR A O 1
ATOM 1008 N N . GLU A 1 128 ? -20.013 -0.240 17.893 1.00 87.38 128 GLU A N 1
ATOM 1009 C CA . GLU A 1 128 ? -19.678 0.257 19.234 1.00 87.38 128 GLU A CA 1
ATOM 1010 C C . GLU A 1 128 ? -18.994 1.642 19.161 1.00 87.38 128 GLU A C 1
ATOM 1012 O O . GLU A 1 128 ? -17.824 1.799 19.531 1.00 87.38 128 GLU A O 1
ATOM 1017 N N . PRO A 1 129 ? -19.711 2.701 18.733 1.00 80.38 129 PRO A N 1
ATOM 1018 C CA . PRO A 1 129 ? -19.129 4.027 18.493 1.00 80.38 129 PRO A CA 1
ATOM 1019 C C . PRO A 1 129 ? -18.577 4.712 19.754 1.00 80.38 129 PRO A C 1
ATOM 1021 O O . PRO A 1 129 ? -17.802 5.660 19.656 1.00 80.38 129 PRO A O 1
ATOM 1024 N N . THR A 1 130 ? -18.960 4.256 20.954 1.00 83.00 130 THR A N 1
ATOM 1025 C CA . THR A 1 130 ? -18.376 4.762 22.209 1.00 83.00 130 THR A CA 1
ATOM 1026 C C . THR A 1 130 ? -17.023 4.125 22.531 1.00 83.00 130 THR A C 1
ATOM 1028 O O . THR A 1 130 ? -16.213 4.726 23.227 1.00 83.00 130 THR A O 1
ATOM 1031 N N . LEU A 1 131 ? -16.749 2.923 22.015 1.00 86.00 131 LEU A N 1
ATOM 1032 C CA . LEU A 1 131 ? -15.530 2.177 22.327 1.00 86.00 131 LEU A CA 1
ATOM 1033 C C . LEU A 1 131 ? -14.321 2.716 21.551 1.00 86.00 131 LEU A C 1
ATOM 1035 O O . LEU A 1 131 ? -13.237 2.907 22.113 1.00 86.00 131 LEU A O 1
ATOM 1039 N N . VAL A 1 132 ? -14.518 3.012 20.266 1.00 85.94 132 VAL A N 1
ATOM 1040 C CA . VAL A 1 132 ? -13.479 3.500 19.356 1.00 85.94 132 VAL A CA 1
ATOM 1041 C C . VAL A 1 132 ? -13.942 4.789 18.691 1.00 85.94 132 VAL A C 1
ATOM 1043 O O . VAL A 1 132 ? -15.015 4.847 18.103 1.00 85.94 132 VAL A O 1
ATOM 1046 N N . THR A 1 133 ? -13.112 5.830 18.759 1.00 87.06 133 THR A N 1
ATOM 1047 C CA . THR A 1 133 ? -13.383 7.108 18.091 1.00 87.06 133 THR A CA 1
ATOM 1048 C C . THR A 1 133 ? -12.752 7.142 16.703 1.00 87.06 133 THR A C 1
ATOM 1050 O O . THR A 1 133 ? -11.708 6.526 16.472 1.00 87.06 133 THR A O 1
ATOM 1053 N N . SER A 1 134 ? -13.321 7.935 15.788 1.00 89.19 134 SER A N 1
ATOM 1054 C CA . SER A 1 134 ? -12.733 8.148 14.456 1.00 89.19 134 SER A CA 1
ATOM 1055 C C . SER A 1 134 ? -11.284 8.633 14.547 1.00 89.19 134 SER A C 1
ATOM 1057 O O . SER A 1 134 ? -10.422 8.101 13.862 1.00 89.19 134 SER A O 1
ATOM 1059 N N . SER A 1 135 ? -10.980 9.539 15.485 1.00 90.81 135 SER A N 1
ATOM 1060 C CA . SER A 1 135 ? -9.610 10.030 15.683 1.00 90.81 135 SER A CA 1
ATOM 1061 C C . SER A 1 135 ? -8.631 8.930 16.110 1.00 90.81 135 SER A C 1
ATOM 1063 O O . SER A 1 135 ? -7.491 8.924 15.654 1.00 90.81 135 SER A O 1
ATOM 1065 N N . HIS A 1 136 ? -9.055 7.983 16.957 1.00 91.38 136 HIS A N 1
ATOM 1066 C CA . HIS A 1 136 ? -8.212 6.843 17.322 1.00 91.38 136 HIS A CA 1
ATOM 1067 C C . HIS A 1 136 ? -7.914 5.970 16.098 1.00 91.38 136 HIS A C 1
ATOM 1069 O O . HIS A 1 136 ? -6.754 5.652 15.840 1.00 91.38 136 HIS A O 1
ATOM 1075 N N . LYS A 1 137 ? -8.951 5.649 15.313 1.00 92.88 137 LYS A N 1
ATOM 1076 C CA . LYS A 1 137 ? -8.826 4.876 14.071 1.00 92.88 137 LYS A CA 1
ATOM 1077 C C . LYS A 1 137 ? -7.881 5.557 13.073 1.00 92.88 137 LYS A C 1
ATOM 1079 O O . LYS A 1 137 ? -7.013 4.896 12.506 1.00 92.88 137 LYS A O 1
ATOM 1084 N N . ASP A 1 138 ? -8.004 6.873 12.916 1.00 94.56 138 ASP A N 1
ATOM 1085 C CA . ASP A 1 138 ? -7.165 7.670 12.018 1.00 94.56 138 ASP A CA 1
ATOM 1086 C C . ASP A 1 138 ? -5.693 7.669 12.452 1.00 94.56 138 ASP A C 1
ATOM 1088 O O . ASP A 1 138 ? -4.812 7.503 11.613 1.00 94.56 138 ASP A O 1
ATOM 1092 N N . GLN A 1 139 ? -5.411 7.767 13.756 1.00 95.12 139 GLN A N 1
ATOM 1093 C CA . GLN A 1 139 ? -4.041 7.690 14.286 1.00 95.12 139 GLN A CA 1
ATOM 1094 C C . GLN A 1 139 ? -3.397 6.318 14.046 1.00 95.12 139 GLN A C 1
ATOM 1096 O O . GLN A 1 139 ? -2.219 6.240 13.687 1.00 95.12 139 GLN A O 1
ATOM 1101 N N . LEU A 1 140 ? -4.156 5.229 14.235 1.00 96.69 140 LEU A N 1
ATOM 1102 C CA . LEU A 1 140 ? -3.678 3.880 13.922 1.00 96.69 140 LEU A CA 1
ATOM 1103 C C . LEU A 1 140 ? -3.363 3.757 12.429 1.00 96.69 140 LEU A C 1
ATOM 1105 O O . LEU A 1 140 ? -2.292 3.271 12.060 1.00 96.69 140 LEU A O 1
ATOM 1109 N N . TRP A 1 141 ? -4.268 4.243 11.574 1.00 97.75 141 TRP A N 1
ATOM 1110 C CA . TRP A 1 141 ? -4.091 4.196 10.127 1.00 97.75 141 TRP A CA 1
ATOM 1111 C C . TRP A 1 141 ? -2.904 5.035 9.651 1.00 97.75 141 TRP A C 1
ATOM 1113 O O . TRP A 1 141 ? -2.121 4.561 8.834 1.00 97.75 141 TRP A O 1
ATOM 1123 N N . GLU A 1 142 ? -2.710 6.242 10.180 1.00 96.88 142 GLU A N 1
ATOM 1124 C CA . GLU A 1 142 ? -1.572 7.095 9.827 1.00 96.88 142 GLU A CA 1
ATOM 1125 C C . GLU A 1 142 ? -0.235 6.414 10.159 1.00 96.88 142 GLU A C 1
ATOM 1127 O O . GLU A 1 142 ? 0.679 6.389 9.328 1.00 96.88 142 GLU A O 1
ATOM 1132 N N . SER A 1 143 ? -0.141 5.796 11.341 1.00 96.81 143 SER A N 1
ATOM 1133 C CA . SER A 1 143 ? 1.031 5.018 11.755 1.00 96.81 143 SER A CA 1
ATOM 1134 C C . SER A 1 143 ? 1.277 3.822 10.829 1.00 96.81 143 SER A C 1
ATOM 1136 O O . SER A 1 143 ? 2.388 3.636 10.323 1.00 96.81 143 SER A O 1
ATOM 1138 N N . ALA A 1 144 ? 0.231 3.041 10.545 1.00 97.94 144 ALA A N 1
ATOM 1139 C CA . ALA A 1 144 ? 0.305 1.889 9.654 1.00 97.94 144 ALA A CA 1
ATOM 1140 C C . ALA A 1 144 ? 0.746 2.292 8.245 1.00 97.94 144 ALA A C 1
ATOM 1142 O O . ALA A 1 144 ? 1.680 1.718 7.684 1.00 97.94 144 ALA A O 1
ATOM 1143 N N . LEU A 1 145 ? 0.120 3.327 7.691 1.00 97.62 145 LEU A N 1
ATOM 1144 C CA . LEU A 1 145 ? 0.387 3.814 6.349 1.00 97.62 145 LEU A CA 1
ATOM 1145 C C . LEU A 1 145 ? 1.820 4.332 6.213 1.00 97.62 145 LEU A C 1
ATOM 1147 O O . LEU A 1 145 ? 2.496 4.019 5.231 1.00 97.62 145 LEU A O 1
ATOM 1151 N N . LYS A 1 146 ? 2.317 5.067 7.213 1.00 96.38 146 LYS A N 1
ATOM 1152 C CA . LYS A 1 146 ? 3.711 5.520 7.257 1.00 96.38 146 LYS A CA 1
ATOM 1153 C C . LYS A 1 146 ? 4.684 4.341 7.230 1.00 96.38 146 LYS A C 1
ATOM 1155 O O . LYS A 1 146 ? 5.643 4.364 6.457 1.00 96.38 146 LYS A O 1
ATOM 1160 N N . THR A 1 147 ? 4.421 3.303 8.022 1.00 96.88 147 THR A N 1
ATOM 1161 C CA . THR A 1 147 ? 5.253 2.093 8.076 1.00 96.88 147 THR A CA 1
ATOM 1162 C C . THR A 1 147 ? 5.202 1.307 6.768 1.00 96.88 147 THR A C 1
ATOM 1164 O O . THR A 1 147 ? 6.245 0.911 6.254 1.00 96.88 147 THR A O 1
ATOM 1167 N N . VAL A 1 148 ? 4.024 1.146 6.158 1.00 96.06 148 VAL A N 1
ATOM 1168 C CA . VAL A 1 148 ? 3.871 0.484 4.851 1.00 96.06 148 VAL A CA 1
ATOM 1169 C C . VAL A 1 148 ? 4.644 1.230 3.766 1.00 96.06 148 VAL A C 1
ATOM 1171 O O . VAL A 1 148 ? 5.440 0.618 3.055 1.00 96.06 148 VAL A O 1
ATOM 1174 N N . VAL A 1 149 ? 4.470 2.551 3.658 1.00 95.31 149 VAL A N 1
ATOM 1175 C CA . VAL A 1 149 ? 5.179 3.373 2.663 1.00 95.31 149 VAL A CA 1
ATOM 1176 C C . VAL A 1 149 ? 6.691 3.300 2.867 1.00 95.31 149 VAL A C 1
ATOM 1178 O O . VAL A 1 149 ? 7.433 3.157 1.892 1.00 95.31 149 VAL A O 1
ATOM 1181 N N . HIS A 1 150 ? 7.159 3.355 4.116 1.00 93.88 150 HIS A N 1
ATOM 1182 C CA . HIS A 1 150 ? 8.574 3.199 4.432 1.00 93.88 150 HIS A CA 1
ATOM 1183 C C . HIS A 1 150 ? 9.104 1.819 4.017 1.00 93.88 150 HIS A C 1
ATOM 1185 O O . HIS A 1 150 ? 10.097 1.743 3.297 1.00 93.88 150 HIS A O 1
ATOM 1191 N N . THR A 1 151 ? 8.424 0.736 4.397 1.00 93.00 151 THR A N 1
ATOM 1192 C CA . THR A 1 151 ? 8.811 -0.637 4.041 1.00 93.00 151 THR A CA 1
ATOM 1193 C C . THR A 1 151 ? 8.907 -0.829 2.527 1.00 93.00 151 THR A C 1
ATOM 1195 O O . THR A 1 151 ? 9.876 -1.418 2.044 1.00 93.00 151 THR A O 1
ATOM 1198 N N . MET A 1 152 ? 7.943 -0.307 1.764 1.00 91.25 152 MET A N 1
ATOM 1199 C CA . MET A 1 152 ? 7.948 -0.422 0.303 1.00 91.25 152 MET A CA 1
ATOM 1200 C C . MET A 1 152 ? 9.090 0.385 -0.325 1.00 91.25 152 MET A C 1
ATOM 1202 O O . MET A 1 152 ? 9.843 -0.159 -1.129 1.00 91.25 152 MET A O 1
ATOM 1206 N N . ASN A 1 153 ? 9.286 1.646 0.074 1.00 89.06 153 ASN A N 1
ATOM 1207 C CA . ASN A 1 153 ? 10.390 2.460 -0.447 1.00 89.06 153 ASN A CA 1
ATOM 1208 C C . ASN A 1 153 ? 11.762 1.864 -0.104 1.00 89.06 153 ASN A C 1
ATOM 1210 O O . ASN A 1 153 ? 12.631 1.810 -0.965 1.00 89.06 153 ASN A O 1
ATOM 1214 N N . SER A 1 154 ? 11.962 1.367 1.118 1.00 88.12 154 SER A N 1
ATOM 1215 C CA . SER A 1 154 ? 13.247 0.798 1.543 1.00 88.12 154 SER A CA 1
ATOM 1216 C C . SER A 1 154 ? 13.606 -0.496 0.806 1.00 88.12 154 SER A C 1
ATOM 1218 O O . SER A 1 154 ? 14.782 -0.795 0.621 1.00 88.12 154 SER A O 1
ATOM 1220 N N . ARG A 1 155 ? 12.610 -1.287 0.387 1.00 82.00 155 ARG A N 1
ATOM 1221 C CA . ARG A 1 155 ? 12.835 -2.548 -0.340 1.00 82.00 155 ARG A CA 1
ATOM 1222 C C . ARG A 1 155 ? 12.960 -2.353 -1.847 1.00 82.00 155 ARG A C 1
ATOM 1224 O O . ARG A 1 155 ? 13.749 -3.055 -2.471 1.00 82.00 155 ARG A O 1
ATOM 1231 N N . PHE A 1 156 ? 12.193 -1.426 -2.418 1.00 80.44 156 PHE A N 1
ATOM 1232 C CA . PHE A 1 156 ? 12.112 -1.246 -3.869 1.00 80.44 156 PHE A CA 1
ATOM 1233 C C . PHE A 1 156 ? 12.857 -0.020 -4.391 1.00 80.44 156 PHE A C 1
ATOM 1235 O O . PHE A 1 156 ? 13.137 0.021 -5.580 1.00 80.44 156 PHE A O 1
ATOM 1242 N N . GLY A 1 157 ? 13.278 0.905 -3.521 1.00 70.81 157 GLY A N 1
ATOM 1243 C CA . GLY A 1 157 ? 13.944 2.165 -3.875 1.00 70.81 157 GLY A CA 1
ATOM 1244 C C . GLY A 1 157 ? 15.301 2.054 -4.580 1.00 70.81 157 GLY A C 1
ATOM 1245 O O . GLY A 1 157 ? 15.911 3.072 -4.884 1.00 70.81 157 GLY A O 1
ATOM 1246 N N . GLY A 1 158 ? 15.768 0.834 -4.839 1.00 68.62 158 GLY A N 1
ATOM 1247 C CA . GLY A 1 158 ? 16.944 0.526 -5.652 1.00 68.62 158 GLY A CA 1
ATOM 1248 C C . GLY A 1 158 ? 16.858 -0.865 -6.282 1.00 68.62 158 GLY A C 1
ATOM 1249 O O . GLY A 1 158 ? 17.883 -1.510 -6.482 1.00 68.62 158 GLY A O 1
ATOM 1250 N N . CYS A 1 159 ? 15.645 -1.379 -6.510 1.00 70.31 159 CYS A N 1
ATOM 1251 C CA . CYS A 1 159 ? 15.439 -2.699 -7.097 1.00 70.31 159 CYS A CA 1
ATOM 1252 C C . CYS A 1 159 ? 15.596 -2.614 -8.627 1.00 70.31 159 CYS A C 1
ATOM 1254 O O . CYS A 1 159 ? 14.781 -1.952 -9.262 1.00 70.31 159 CYS A O 1
ATOM 1256 N N . PRO A 1 160 ? 16.593 -3.284 -9.239 1.00 70.12 160 PRO A N 1
ATOM 1257 C CA . PRO A 1 160 ? 16.750 -3.291 -10.695 1.00 70.12 160 PRO A CA 1
ATOM 1258 C C . PRO A 1 160 ? 15.771 -4.252 -11.393 1.00 70.12 160 PRO A C 1
ATOM 1260 O O . PRO A 1 160 ? 15.700 -4.283 -12.617 1.00 70.12 160 PRO A O 1
ATOM 1263 N N . ASP A 1 161 ? 15.035 -5.068 -10.630 1.00 82.75 161 ASP A N 1
ATOM 1264 C CA . ASP A 1 161 ? 14.101 -6.057 -11.165 1.00 82.75 161 ASP A CA 1
ATOM 1265 C C . ASP A 1 161 ? 12.767 -5.398 -11.550 1.00 82.75 161 ASP A C 1
ATOM 1267 O O . ASP A 1 161 ? 11.828 -5.268 -10.754 1.00 82.75 161 ASP A O 1
ATOM 1271 N N . VAL A 1 162 ? 12.700 -5.005 -12.821 1.00 82.81 162 VAL A N 1
ATOM 1272 C CA . VAL A 1 162 ? 11.532 -4.405 -13.470 1.00 82.81 162 VAL A CA 1
ATOM 1273 C C . VAL A 1 162 ? 10.280 -5.283 -13.341 1.00 82.81 162 VAL A C 1
ATOM 1275 O O . VAL A 1 162 ? 9.172 -4.775 -13.135 1.00 82.81 162 VAL A O 1
ATOM 1278 N N . GLU A 1 163 ? 10.426 -6.606 -13.428 1.00 85.12 163 GLU A N 1
ATOM 1279 C CA . GLU A 1 163 ? 9.294 -7.526 -13.356 1.00 85.12 163 GLU A CA 1
ATOM 1280 C C . GLU A 1 163 ? 8.696 -7.551 -11.943 1.00 85.12 163 GLU A C 1
ATOM 1282 O O . GLU A 1 163 ? 7.471 -7.463 -11.774 1.00 85.12 163 GLU A O 1
ATOM 1287 N N . MET A 1 164 ? 9.547 -7.606 -10.916 1.00 84.56 164 MET A N 1
ATOM 1288 C CA . MET A 1 164 ? 9.111 -7.517 -9.524 1.00 84.56 164 MET A CA 1
ATOM 1289 C C . MET A 1 164 ? 8.431 -6.173 -9.233 1.00 84.56 164 MET A C 1
ATOM 1291 O O . MET A 1 164 ? 7.361 -6.160 -8.618 1.00 84.56 164 MET A O 1
ATOM 1295 N N . MET A 1 165 ? 8.977 -5.054 -9.724 1.00 85.19 165 MET A N 1
ATOM 1296 C CA . MET A 1 165 ? 8.365 -3.726 -9.562 1.00 85.19 165 MET A CA 1
ATOM 1297 C C . MET A 1 165 ? 6.946 -3.667 -10.144 1.00 85.19 165 MET A C 1
ATOM 1299 O O . MET A 1 165 ? 6.021 -3.174 -9.491 1.00 85.19 165 MET A O 1
ATOM 1303 N N . LEU A 1 166 ? 6.734 -4.214 -11.347 1.00 85.38 166 LEU A N 1
ATOM 1304 C CA . LEU A 1 166 ? 5.414 -4.251 -11.987 1.00 85.38 166 LEU A CA 1
ATOM 1305 C C . LEU A 1 166 ? 4.416 -5.135 -11.230 1.00 85.38 166 LEU A C 1
ATOM 1307 O O . LEU A 1 166 ? 3.237 -4.784 -11.115 1.00 85.38 166 LEU A O 1
ATOM 1311 N N . ARG A 1 167 ? 4.864 -6.276 -10.695 1.00 89.81 167 ARG A N 1
ATOM 1312 C CA . ARG A 1 167 ? 4.023 -7.143 -9.855 1.00 89.81 167 ARG A CA 1
ATOM 1313 C C . ARG A 1 167 ? 3.641 -6.438 -8.553 1.00 89.81 167 ARG A C 1
ATOM 1315 O O . ARG A 1 167 ? 2.466 -6.427 -8.191 1.00 89.81 167 ARG A O 1
ATOM 1322 N N . MET A 1 168 ? 4.593 -5.771 -7.907 1.00 90.00 168 MET A N 1
ATOM 1323 C CA . MET A 1 168 ? 4.357 -5.013 -6.677 1.00 90.00 168 MET A CA 1
ATOM 1324 C C . MET A 1 168 ? 3.450 -3.805 -6.881 1.00 90.00 168 MET A C 1
ATOM 1326 O O . MET A 1 168 ? 2.604 -3.540 -6.030 1.00 90.00 168 MET A O 1
ATOM 1330 N N . LYS A 1 169 ? 3.531 -3.129 -8.034 1.00 89.69 169 LYS A N 1
ATOM 1331 C CA . LYS A 1 169 ? 2.583 -2.072 -8.410 1.00 89.69 169 LYS A CA 1
ATOM 1332 C C . LYS A 1 169 ? 1.135 -2.558 -8.306 1.00 89.69 169 LYS A C 1
ATOM 1334 O O . LYS A 1 169 ? 0.290 -1.845 -7.771 1.00 89.69 169 LYS A O 1
ATOM 1339 N N . LYS A 1 170 ? 0.840 -3.762 -8.813 1.00 91.12 170 LYS A N 1
ATOM 1340 C CA . LYS A 1 170 ? -0.515 -4.338 -8.753 1.00 91.12 170 LYS A CA 1
ATOM 1341 C C . LYS A 1 170 ? -0.946 -4.609 -7.312 1.00 91.12 170 LYS A C 1
ATOM 1343 O O . LYS A 1 170 ? -2.077 -4.292 -6.965 1.00 91.12 170 LYS A O 1
ATOM 1348 N N . VAL A 1 171 ? -0.045 -5.139 -6.486 1.00 94.06 171 VAL A N 1
ATOM 1349 C CA . VAL A 1 171 ? -0.307 -5.425 -5.066 1.00 94.06 171 VAL A CA 1
ATOM 1350 C C . VAL A 1 171 ? -0.585 -4.139 -4.278 1.00 94.06 171 VAL A C 1
ATOM 1352 O O . VAL A 1 171 ? -1.604 -4.051 -3.600 1.00 94.06 171 VAL A O 1
ATOM 1355 N N . ILE A 1 172 ? 0.258 -3.111 -4.426 1.00 93.94 172 ILE A N 1
ATOM 1356 C CA . ILE A 1 172 ? 0.081 -1.811 -3.756 1.00 93.94 172 ILE A CA 1
ATOM 1357 C C . ILE A 1 172 ? -1.217 -1.139 -4.211 1.00 93.94 172 ILE A C 1
ATOM 1359 O O . ILE A 1 172 ? -1.946 -0.589 -3.388 1.00 93.94 172 ILE A O 1
ATOM 1363 N N . LEU A 1 173 ? -1.531 -1.193 -5.511 1.00 93.75 173 LEU A N 1
ATOM 1364 C CA . LEU A 1 173 ? -2.768 -0.626 -6.041 1.00 93.75 173 LEU A CA 1
ATOM 1365 C C . LEU A 1 173 ? -4.003 -1.342 -5.486 1.00 93.75 173 LEU A C 1
ATOM 1367 O O . LEU A 1 173 ? -4.962 -0.675 -5.111 1.00 93.75 173 LEU A O 1
ATOM 1371 N N . LEU A 1 174 ? -3.980 -2.676 -5.413 1.00 95.50 174 LEU A N 1
ATOM 1372 C CA . LEU A 1 174 ? -5.082 -3.446 -4.843 1.00 95.50 174 LEU A CA 1
ATOM 1373 C C . LEU A 1 174 ? -5.283 -3.099 -3.365 1.00 95.50 174 LEU A C 1
ATOM 1375 O O . LEU A 1 174 ? -6.393 -2.757 -2.978 1.00 95.50 174 LEU A O 1
ATOM 1379 N N . PHE A 1 175 ? -4.206 -3.080 -2.574 1.00 97.00 175 PHE A N 1
ATOM 1380 C CA . PHE A 1 175 ? -4.240 -2.646 -1.176 1.00 97.00 175 PHE A CA 1
ATOM 1381 C C . PHE A 1 175 ? -4.823 -1.232 -1.028 1.00 97.00 175 PHE A C 1
ATOM 1383 O O . PHE A 1 175 ? -5.722 -1.011 -0.219 1.00 97.00 175 PHE A O 1
ATOM 1390 N N . ALA A 1 176 ? -4.379 -0.281 -1.855 1.00 95.69 176 ALA A N 1
ATOM 1391 C CA . ALA A 1 176 ? -4.888 1.087 -1.840 1.00 95.69 176 ALA A CA 1
ATOM 1392 C C . ALA A 1 176 ? -6.393 1.150 -2.149 1.00 95.69 176 ALA A C 1
ATOM 1394 O O . ALA A 1 176 ? -7.139 1.831 -1.450 1.00 95.69 176 ALA A O 1
ATOM 1395 N N . LEU A 1 177 ? -6.857 0.439 -3.179 1.00 95.50 177 LEU A N 1
ATOM 1396 C CA . LEU A 1 177 ? -8.273 0.420 -3.551 1.00 95.50 177 LEU A CA 1
ATOM 1397 C C . LEU A 1 177 ? -9.141 -0.229 -2.468 1.00 95.50 177 LEU A C 1
ATOM 1399 O O . LEU A 1 177 ? -10.198 0.315 -2.156 1.00 95.50 177 LEU A O 1
ATOM 1403 N N . THR A 1 178 ? -8.670 -1.319 -1.858 1.00 95.75 178 THR A N 1
ATOM 1404 C CA . THR A 1 178 ? -9.345 -1.972 -0.730 1.00 95.75 178 THR A CA 1
ATOM 1405 C C . THR A 1 178 ? -9.466 -1.020 0.455 1.00 95.75 178 THR A C 1
ATOM 1407 O O . THR A 1 178 ? -10.557 -0.800 0.962 1.00 95.75 178 THR A O 1
ATOM 1410 N N . MET A 1 179 ? -8.382 -0.367 0.875 1.00 96.38 179 MET A N 1
ATOM 1411 C CA . MET A 1 179 ? -8.452 0.568 2.005 1.00 96.38 179 MET A CA 1
ATOM 1412 C C . MET A 1 179 ? -9.316 1.796 1.684 1.00 96.38 179 MET A C 1
ATOM 1414 O O . MET A 1 179 ? -10.073 2.265 2.534 1.00 96.38 179 MET A O 1
ATOM 1418 N N . LYS A 1 180 ? -9.302 2.273 0.433 1.00 95.25 180 LYS A N 1
ATOM 1419 C CA . LYS A 1 180 ? -10.184 3.358 -0.016 1.00 95.25 180 LYS A CA 1
ATOM 1420 C C . LYS A 1 180 ? -11.666 2.984 0.070 1.00 95.25 180 LYS A C 1
ATOM 1422 O O . LYS A 1 180 ? -12.468 3.857 0.390 1.00 95.25 180 LYS A O 1
ATOM 1427 N N . SER A 1 181 ? -12.051 1.732 -0.202 1.00 93.56 181 SER A N 1
ATOM 1428 C CA . SER A 1 181 ? -13.463 1.325 -0.108 1.00 93.56 181 SER A CA 1
ATOM 1429 C C . SER A 1 181 ? -14.002 1.348 1.324 1.00 93.56 181 SER A C 1
ATOM 1431 O O . SER A 1 181 ? -15.195 1.557 1.498 1.00 93.56 181 SER A O 1
ATOM 1433 N N . TYR A 1 182 ? -13.130 1.224 2.330 1.00 91.12 182 TYR A N 1
ATOM 1434 C CA . TYR A 1 182 ? -13.465 1.415 3.750 1.00 91.12 182 TYR A CA 1
ATOM 1435 C C . TYR A 1 182 ? -13.295 2.875 4.224 1.00 91.12 182 TYR A C 1
ATOM 1437 O O . TYR A 1 182 ? -13.321 3.167 5.416 1.00 91.12 182 TYR A O 1
ATOM 1445 N N . GLY A 1 183 ? -13.090 3.819 3.299 1.00 91.94 183 GLY A N 1
ATOM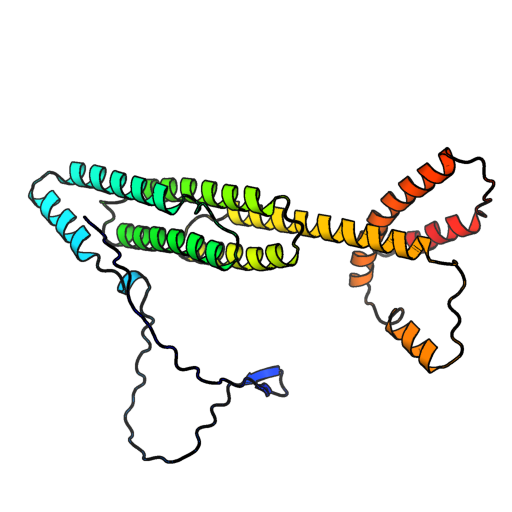 1446 C CA . GLY A 1 183 ? -13.009 5.248 3.610 1.00 91.94 183 GLY A CA 1
ATOM 1447 C C . GLY A 1 183 ? -11.668 5.721 4.176 1.00 91.94 183 GLY A C 1
ATOM 1448 O O . GLY A 1 183 ? -11.567 6.872 4.599 1.00 91.94 183 GLY A O 1
ATOM 1449 N N . TYR A 1 184 ? -10.623 4.890 4.163 1.00 94.75 184 TYR A N 1
ATOM 1450 C CA . TYR A 1 184 ? -9.294 5.306 4.613 1.00 94.75 184 TYR A CA 1
ATOM 1451 C C . TYR A 1 184 ? -8.597 6.211 3.587 1.00 94.75 184 TYR A C 1
ATOM 1453 O O . TYR A 1 184 ? -8.697 6.021 2.371 1.00 94.75 184 TYR A O 1
ATOM 1461 N N . SER A 1 185 ? -7.834 7.192 4.080 1.00 94.81 185 SER A N 1
ATOM 1462 C CA . SER A 1 185 ? -7.013 8.059 3.228 1.00 94.81 185 SER A CA 1
ATOM 1463 C C . SER A 1 185 ? -5.815 7.300 2.661 1.00 94.81 185 SER A C 1
ATOM 1465 O O . SER A 1 185 ? -5.031 6.716 3.404 1.00 94.81 185 SER A O 1
ATOM 1467 N N . ILE A 1 186 ? -5.636 7.343 1.341 1.00 95.75 186 ILE A N 1
ATOM 1468 C CA . ILE A 1 186 ? -4.585 6.589 0.635 1.00 95.75 186 ILE A CA 1
ATOM 1469 C C . ILE A 1 186 ? -3.621 7.475 -0.163 1.00 95.75 186 ILE A C 1
ATOM 1471 O O . ILE A 1 186 ? -2.851 6.968 -0.977 1.00 95.75 186 ILE A O 1
ATOM 1475 N N . ALA A 1 187 ? -3.645 8.797 0.040 1.00 94.62 187 ALA A N 1
ATOM 1476 C CA . ALA A 1 187 ? -2.810 9.735 -0.719 1.00 94.62 187 ALA A CA 1
ATOM 1477 C C . ALA A 1 187 ? -1.305 9.362 -0.729 1.00 94.62 187 ALA A C 1
ATOM 1479 O O . ALA A 1 187 ? -0.731 9.306 -1.819 1.00 94.62 187 ALA A O 1
ATOM 1480 N N . PRO A 1 188 ? -0.679 8.979 0.405 1.00 95.69 188 PRO A N 1
ATOM 1481 C CA . PRO A 1 188 ? 0.709 8.503 0.426 1.00 95.69 188 PRO A CA 1
ATOM 1482 C C . PRO A 1 188 ? 1.004 7.283 -0.465 1.00 95.69 188 PRO A C 1
ATOM 1484 O O . PRO A 1 188 ? 2.119 7.154 -0.970 1.00 95.69 188 PRO A O 1
ATOM 1487 N N . LEU A 1 189 ? 0.026 6.396 -0.702 1.00 94.19 189 LEU A N 1
ATOM 1488 C CA . LEU A 1 189 ? 0.204 5.237 -1.589 1.00 94.19 189 LEU A CA 1
ATOM 1489 C C . LEU A 1 189 ? 0.261 5.651 -3.062 1.00 94.19 189 LEU A C 1
ATOM 1491 O O . LEU A 1 189 ? 0.984 5.034 -3.841 1.00 94.19 189 LEU A O 1
ATOM 1495 N N . TYR A 1 190 ? -0.453 6.707 -3.457 1.00 91.12 190 TYR A N 1
ATOM 1496 C CA . TYR A 1 190 ? -0.337 7.244 -4.814 1.00 91.12 190 TYR A CA 1
ATOM 1497 C C . TYR A 1 190 ? 1.032 7.874 -5.053 1.00 91.12 190 TYR A C 1
ATOM 1499 O O . TYR A 1 190 ? 1.632 7.622 -6.095 1.00 91.12 190 TYR A O 1
ATOM 1507 N N . SER A 1 191 ? 1.557 8.621 -4.080 1.00 91.75 191 SER A N 1
ATOM 1508 C CA . SER A 1 191 ? 2.924 9.151 -4.147 1.00 91.75 191 SER A CA 1
ATOM 1509 C C . SER A 1 191 ? 3.966 8.029 -4.210 1.00 91.75 191 SER A C 1
ATOM 1511 O O . SER A 1 191 ? 4.901 8.098 -5.000 1.00 91.75 191 SER A O 1
ATOM 1513 N N . LEU A 1 192 ? 3.770 6.940 -3.459 1.00 91.56 192 LEU A N 1
ATOM 1514 C CA . LEU A 1 192 ? 4.606 5.740 -3.564 1.00 91.56 192 LEU A CA 1
ATOM 1515 C C . LEU A 1 192 ? 4.567 5.127 -4.978 1.00 91.56 192 LEU A C 1
ATOM 1517 O O . LEU A 1 192 ? 5.608 4.787 -5.535 1.00 91.56 192 LEU A O 1
ATOM 1521 N N . LEU A 1 193 ? 3.381 5.012 -5.584 1.00 89.94 193 LEU A N 1
ATOM 1522 C CA . LEU A 1 193 ? 3.223 4.498 -6.949 1.00 89.94 193 LEU A CA 1
ATOM 1523 C C . LEU A 1 193 ? 3.859 5.415 -8.007 1.00 89.94 193 LEU A C 1
ATOM 1525 O O . LEU A 1 193 ? 4.357 4.916 -9.016 1.00 89.94 193 LEU A O 1
ATOM 1529 N N . GLN A 1 194 ? 3.857 6.733 -7.789 1.00 88.31 194 GLN A N 1
ATOM 1530 C CA . GLN A 1 194 ? 4.581 7.690 -8.632 1.00 88.31 194 GLN A CA 1
ATOM 1531 C C . GLN A 1 194 ? 6.091 7.456 -8.544 1.00 88.31 194 GLN A C 1
ATOM 1533 O O . GLN A 1 194 ? 6.722 7.265 -9.577 1.00 88.31 194 GLN A O 1
ATOM 1538 N N . ASN A 1 195 ? 6.641 7.314 -7.335 1.00 86.56 195 ASN A N 1
ATOM 1539 C CA . ASN A 1 195 ? 8.062 6.998 -7.156 1.00 86.56 195 ASN A CA 1
ATOM 1540 C C . ASN A 1 195 ? 8.460 5.687 -7.859 1.00 86.56 195 ASN A C 1
ATOM 1542 O O . ASN A 1 195 ? 9.516 5.610 -8.480 1.00 86.56 195 ASN A O 1
ATOM 1546 N N . PHE A 1 196 ? 7.600 4.662 -7.810 1.00 85.50 196 PHE A N 1
ATOM 1547 C CA . PHE A 1 196 ? 7.823 3.403 -8.534 1.00 85.50 196 PHE A CA 1
ATOM 1548 C C . PHE A 1 196 ? 7.844 3.607 -10.051 1.00 85.50 196 PHE A C 1
ATOM 1550 O O . PHE A 1 196 ? 8.644 2.984 -10.745 1.00 85.50 196 PHE A O 1
ATOM 1557 N N . ARG A 1 197 ? 6.958 4.462 -10.577 1.00 84.94 197 ARG A N 1
ATOM 1558 C CA . ARG A 1 197 ? 6.924 4.804 -12.003 1.00 84.94 197 ARG A CA 1
ATOM 1559 C C . ARG A 1 197 ? 8.203 5.519 -12.425 1.00 84.94 197 ARG A C 1
ATOM 1561 O O . ARG A 1 197 ? 8.737 5.198 -13.482 1.00 84.94 197 ARG A O 1
ATOM 1568 N N . ASP A 1 198 ? 8.676 6.463 -11.624 1.00 85.75 198 ASP A N 1
ATOM 1569 C CA . ASP A 1 198 ? 9.872 7.236 -11.947 1.00 85.75 198 ASP A CA 1
ATOM 1570 C C . ASP A 1 198 ? 11.109 6.333 -11.949 1.00 85.75 198 ASP A C 1
ATOM 1572 O O . ASP A 1 198 ? 11.839 6.309 -12.933 1.00 85.75 198 ASP A O 1
ATOM 1576 N N . GLN A 1 199 ? 11.269 5.471 -10.939 1.00 83.94 199 GLN A N 1
ATOM 1577 C CA . GLN A 1 199 ? 12.345 4.470 -10.906 1.00 83.94 199 GLN A CA 1
ATOM 1578 C C . GLN A 1 199 ? 12.285 3.491 -12.084 1.00 83.94 199 GLN A C 1
ATOM 1580 O O . GLN A 1 199 ? 13.310 3.190 -12.690 1.00 83.94 199 GLN A O 1
ATOM 1585 N N . TYR A 1 200 ? 11.088 3.020 -12.445 1.00 84.69 200 TYR A N 1
ATOM 1586 C CA . TYR A 1 200 ? 10.900 2.173 -13.623 1.00 84.69 200 TYR A CA 1
ATOM 1587 C C . TYR A 1 200 ? 11.361 2.883 -14.904 1.00 84.69 200 TYR A C 1
ATOM 1589 O O . TYR A 1 200 ? 12.048 2.285 -15.730 1.00 84.69 200 TYR A O 1
ATOM 1597 N N . ASN A 1 201 ? 11.001 4.160 -15.069 1.00 84.75 201 ASN A N 1
ATOM 1598 C CA . ASN A 1 201 ? 11.406 4.946 -16.232 1.00 84.75 201 ASN A CA 1
ATOM 1599 C C . ASN A 1 201 ? 12.923 5.160 -16.277 1.00 84.75 201 ASN A C 1
ATOM 1601 O O . ASN A 1 201 ? 13.493 5.094 -17.361 1.00 84.75 201 ASN A O 1
ATOM 1605 N N . GLU A 1 202 ? 13.569 5.386 -15.132 1.00 85.31 202 GLU A N 1
ATOM 1606 C CA . GLU A 1 202 ? 15.027 5.527 -15.040 1.00 85.31 202 GLU A CA 1
ATOM 1607 C C . GLU A 1 202 ? 15.755 4.236 -15.438 1.00 85.31 202 GLU A C 1
ATOM 1609 O O . GLU A 1 202 ? 16.684 4.278 -16.245 1.00 85.31 202 GLU A O 1
ATOM 1614 N N . ILE A 1 203 ? 15.301 3.075 -14.948 1.00 84.88 203 ILE A N 1
ATOM 1615 C CA . ILE A 1 203 ? 15.876 1.772 -15.330 1.00 84.88 203 ILE A CA 1
ATOM 1616 C C . ILE A 1 203 ? 15.727 1.550 -16.837 1.00 84.88 203 ILE A C 1
ATOM 1618 O O . ILE A 1 203 ? 16.698 1.223 -17.517 1.00 84.88 203 ILE A O 1
ATOM 1622 N N . LEU A 1 204 ? 14.524 1.782 -17.365 1.00 83.75 204 LEU A N 1
ATOM 1623 C CA . LEU A 1 204 ? 14.233 1.608 -18.783 1.00 83.75 204 LEU A CA 1
ATOM 1624 C C . LEU A 1 204 ? 15.073 2.554 -19.656 1.00 83.75 204 LEU A C 1
ATOM 1626 O O . LEU A 1 204 ? 15.591 2.146 -20.693 1.00 83.75 204 LEU A O 1
ATOM 1630 N N . MET A 1 205 ? 15.235 3.810 -19.231 1.00 83.62 205 MET A N 1
ATOM 1631 C CA . MET A 1 205 ? 16.073 4.790 -19.922 1.00 83.62 205 MET A CA 1
ATOM 1632 C C . MET A 1 205 ? 17.538 4.350 -19.943 1.00 83.62 205 MET A C 1
ATOM 1634 O O . MET A 1 205 ? 18.179 4.387 -20.990 1.00 83.62 205 MET A O 1
ATOM 1638 N N . SER A 1 206 ? 18.056 3.882 -18.807 1.00 86.19 206 SER A N 1
ATOM 1639 C CA . SER A 1 206 ? 19.423 3.370 -18.702 1.00 86.19 206 SER A CA 1
ATOM 1640 C C . SER A 1 206 ? 19.661 2.165 -19.620 1.00 86.19 206 SER A C 1
ATOM 1642 O O . SER A 1 206 ? 20.691 2.106 -20.300 1.00 86.19 206 SER A O 1
ATOM 1644 N N . GLU A 1 207 ? 18.703 1.238 -19.698 1.00 85.62 207 GLU A N 1
ATOM 1645 C CA . GLU A 1 207 ? 18.780 0.067 -20.574 1.00 85.62 207 GLU A CA 1
ATOM 1646 C C . GLU A 1 207 ? 18.769 0.462 -22.058 1.00 85.62 207 GLU A C 1
ATOM 1648 O O . GLU A 1 207 ? 19.627 -0.003 -22.815 1.00 85.62 207 GLU A O 1
ATOM 1653 N N . TYR A 1 208 ? 17.874 1.371 -22.463 1.00 83.81 208 TYR A N 1
ATOM 1654 C CA . TYR A 1 208 ? 17.811 1.863 -23.842 1.00 83.81 208 TYR A CA 1
ATOM 1655 C C . TYR A 1 208 ? 19.053 2.650 -24.252 1.00 83.81 208 TYR A C 1
ATOM 1657 O O . TYR A 1 208 ? 19.562 2.418 -25.345 1.00 83.81 208 TYR A O 1
ATOM 1665 N N . CYS A 1 209 ? 19.577 3.533 -23.396 1.00 83.75 209 CYS A N 1
ATOM 1666 C CA . CYS A 1 209 ? 20.827 4.241 -23.681 1.00 83.75 209 CYS A CA 1
ATOM 1667 C C . CYS A 1 209 ? 21.980 3.250 -23.871 1.00 83.75 209 CYS A C 1
ATOM 1669 O O . CYS A 1 209 ? 22.702 3.325 -24.860 1.00 83.75 209 CYS A O 1
ATOM 1671 N N . SER A 1 210 ? 22.087 2.259 -22.982 1.00 86.0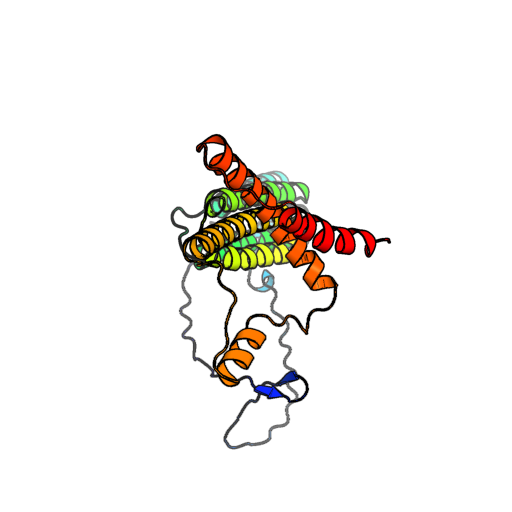0 210 SER A N 1
ATOM 1672 C CA . SER A 1 210 ? 23.120 1.224 -23.082 1.00 86.00 210 SER A CA 1
ATOM 1673 C C . SER A 1 210 ? 22.970 0.374 -24.346 1.00 86.00 210 SER A C 1
ATOM 1675 O O . SER A 1 210 ? 23.962 -0.068 -24.921 1.00 86.00 210 SER A O 1
ATOM 1677 N N . GLN A 1 211 ? 21.739 0.079 -24.770 1.00 85.00 211 GLN A N 1
ATOM 1678 C CA . GLN A 1 211 ? 21.483 -0.630 -26.022 1.00 85.00 211 GLN A CA 1
ATOM 1679 C C . GLN A 1 211 ? 21.873 0.215 -27.230 1.0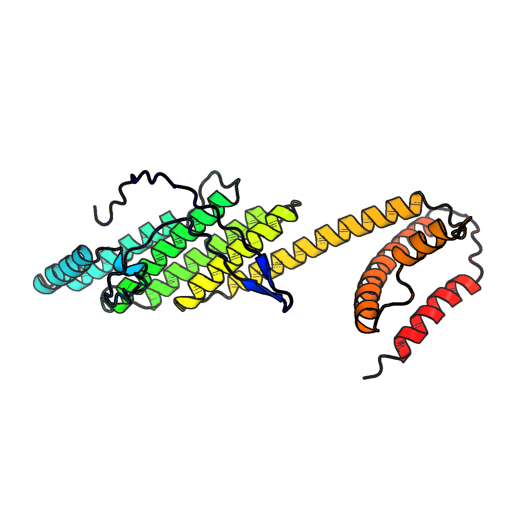0 85.00 211 GLN A C 1
ATOM 1681 O O . GLN A 1 211 ? 22.589 -0.273 -28.097 1.00 85.00 211 GLN A O 1
ATOM 1686 N N . PHE A 1 212 ? 21.461 1.478 -27.243 1.00 82.50 212 PHE A N 1
ATOM 1687 C CA . PHE A 1 212 ? 21.767 2.411 -28.312 1.00 82.50 212 PHE A CA 1
ATOM 1688 C C . PHE A 1 212 ? 23.278 2.596 -28.499 1.00 82.50 212 PHE A C 1
ATOM 1690 O O . PHE A 1 212 ? 23.761 2.523 -29.623 1.00 82.50 212 PHE A O 1
ATOM 1697 N N . GLU A 1 213 ? 24.039 2.759 -27.412 1.00 84.38 213 GLU A N 1
ATOM 1698 C CA . GLU A 1 213 ? 25.505 2.848 -27.467 1.00 84.38 213 GLU A CA 1
ATOM 1699 C C . GLU A 1 213 ? 26.131 1.590 -28.086 1.00 84.38 213 GLU A C 1
ATOM 1701 O O . GLU A 1 213 ? 26.957 1.694 -28.990 1.00 84.38 213 GLU A O 1
ATOM 1706 N N . ARG A 1 214 ? 25.689 0.392 -27.673 1.00 88.12 214 ARG A N 1
ATOM 1707 C CA . ARG A 1 214 ? 26.178 -0.876 -28.246 1.00 88.12 214 ARG A CA 1
ATOM 1708 C C . ARG A 1 214 ? 25.853 -1.029 -29.727 1.00 88.12 214 ARG A C 1
ATOM 1710 O O . ARG A 1 214 ? 26.638 -1.635 -30.454 1.00 88.12 214 ARG A O 1
ATOM 1717 N N . ASP A 1 215 ? 24.679 -0.573 -30.145 1.00 80.56 215 ASP A N 1
ATOM 1718 C CA . ASP A 1 215 ? 24.254 -0.653 -31.538 1.00 80.56 215 ASP A CA 1
ATOM 1719 C C . ASP A 1 215 ? 25.055 0.346 -32.386 1.00 80.56 215 ASP A C 1
ATOM 1721 O O . ASP A 1 215 ? 25.560 -0.026 -33.442 1.00 80.56 215 ASP A O 1
ATOM 1725 N N . LEU A 1 216 ? 25.287 1.559 -31.874 1.00 83.50 216 LEU A N 1
ATOM 1726 C CA . LEU A 1 216 ? 26.101 2.592 -32.517 1.00 83.50 216 LEU A CA 1
ATOM 1727 C C . LEU A 1 216 ? 27.577 2.186 -32.661 1.00 83.50 216 LEU A C 1
ATOM 1729 O O . LEU A 1 216 ? 28.193 2.453 -33.689 1.00 83.50 216 LEU A O 1
ATOM 1733 N N . GLU A 1 217 ? 28.151 1.522 -31.654 1.00 84.75 217 GLU A N 1
ATOM 1734 C CA . GLU A 1 217 ? 29.520 0.986 -31.709 1.00 84.75 217 GLU A CA 1
ATOM 1735 C C . GLU A 1 217 ? 29.689 -0.117 -32.764 1.00 84.75 217 GLU A C 1
ATOM 1737 O O . GLU A 1 217 ? 30.784 -0.308 -33.296 1.00 84.75 217 GLU A O 1
ATOM 1742 N N . LYS A 1 218 ? 28.620 -0.868 -33.052 1.00 85.12 218 LYS A N 1
ATOM 1743 C CA . LYS A 1 218 ? 28.617 -1.957 -34.040 1.00 85.12 218 LYS A CA 1
ATOM 1744 C C . LYS A 1 218 ? 28.202 -1.504 -35.434 1.00 85.12 218 LYS A C 1
ATOM 1746 O O . LYS A 1 218 ? 28.382 -2.271 -36.382 1.00 85.12 218 LYS A O 1
ATOM 1751 N N . ASP A 1 219 ? 27.628 -0.314 -35.555 1.00 83.31 219 ASP A N 1
ATOM 1752 C CA . ASP A 1 219 ? 27.169 0.217 -36.826 1.00 83.31 219 ASP A CA 1
ATOM 1753 C C . ASP A 1 219 ? 28.363 0.593 -37.717 1.00 83.31 219 ASP A C 1
ATOM 1755 O O . ASP A 1 219 ? 29.366 1.160 -37.280 1.00 83.31 219 ASP A O 1
ATOM 1759 N N . ASN A 1 220 ? 28.253 0.256 -38.999 1.00 78.50 220 ASN A N 1
ATOM 1760 C CA . ASN A 1 220 ? 29.217 0.634 -40.027 1.00 78.50 220 ASN A CA 1
ATOM 1761 C C . ASN A 1 220 ? 28.798 1.911 -40.777 1.00 78.50 220 ASN A C 1
ATOM 1763 O O . ASN A 1 220 ? 29.508 2.330 -41.693 1.00 78.50 220 ASN A O 1
ATOM 1767 N N . TYR A 1 221 ? 27.667 2.521 -40.396 1.00 74.00 221 TYR A N 1
ATOM 1768 C CA . TYR A 1 221 ? 27.087 3.733 -40.980 1.00 74.00 221 TYR A CA 1
ATOM 1769 C C . TYR A 1 221 ? 26.845 3.635 -42.496 1.00 74.00 221 TYR A C 1
ATOM 1771 O O . TYR A 1 221 ? 26.722 4.654 -43.183 1.00 74.00 221 TYR A O 1
ATOM 1779 N N . ALA A 1 222 ? 26.792 2.418 -43.045 1.00 77.62 222 ALA A N 1
ATOM 1780 C CA . ALA A 1 222 ? 26.525 2.192 -44.454 1.00 77.62 222 ALA A CA 1
ATOM 1781 C C . ALA A 1 222 ? 25.010 2.207 -44.725 1.00 77.62 222 ALA A C 1
ATOM 1783 O O . ALA A 1 222 ? 24.217 1.805 -43.871 1.00 77.62 222 ALA A O 1
ATOM 1784 N N . PRO A 1 223 ? 24.574 2.633 -45.925 1.00 77.00 223 PRO A N 1
ATOM 1785 C CA . PRO A 1 223 ? 23.179 2.502 -46.321 1.00 77.00 223 PRO A CA 1
ATOM 1786 C C . PRO A 1 223 ? 22.714 1.046 -46.215 1.00 77.00 223 PRO A C 1
ATOM 1788 O O . PRO A 1 223 ? 23.411 0.139 -46.667 1.00 77.00 223 PRO A O 1
ATOM 1791 N N . VAL A 1 224 ? 21.518 0.825 -45.666 1.00 77.19 224 VAL A N 1
ATOM 1792 C CA . VAL A 1 224 ? 20.896 -0.505 -45.648 1.00 77.19 224 VAL A CA 1
ATOM 1793 C C . VAL A 1 224 ? 20.546 -0.898 -47.086 1.00 77.19 224 VAL A C 1
ATOM 1795 O O . VAL A 1 224 ? 19.714 -0.253 -47.727 1.00 77.19 224 VAL A O 1
ATOM 1798 N N . ILE A 1 225 ? 21.191 -1.944 -47.602 1.00 79.88 225 ILE A N 1
ATOM 1799 C CA . ILE A 1 225 ? 20.954 -2.486 -48.945 1.00 79.88 225 ILE A CA 1
ATOM 1800 C C . ILE A 1 225 ? 20.083 -3.732 -48.798 1.00 79.88 225 ILE A C 1
ATOM 1802 O O . ILE A 1 225 ? 20.404 -4.613 -48.011 1.00 79.88 225 ILE A O 1
ATOM 1806 N N . ALA A 1 226 ? 18.989 -3.802 -49.556 1.00 83.69 226 ALA A N 1
ATOM 1807 C CA . ALA A 1 226 ? 18.182 -5.012 -49.668 1.00 83.69 226 ALA A CA 1
ATOM 1808 C C . ALA A 1 226 ? 18.495 -5.696 -51.001 1.00 83.69 226 ALA A C 1
ATOM 1810 O O . ALA A 1 226 ? 18.323 -5.093 -52.062 1.00 83.69 226 ALA A O 1
ATOM 1811 N N . GLU A 1 227 ? 18.928 -6.953 -50.963 1.00 85.31 227 GLU A N 1
ATOM 1812 C CA . GLU A 1 227 ? 19.281 -7.704 -52.173 1.00 85.31 227 GLU A CA 1
ATOM 1813 C C . GLU A 1 227 ? 18.058 -8.364 -52.820 1.00 85.31 227 GLU A C 1
ATOM 1815 O O . GLU A 1 227 ? 18.077 -8.738 -53.993 1.00 85.31 227 GLU A O 1
ATOM 1820 N N . ASN A 1 228 ? 16.968 -8.518 -52.064 1.00 88.56 228 ASN A N 1
ATOM 1821 C CA . ASN A 1 228 ? 15.754 -9.169 -52.535 1.00 88.56 228 ASN A CA 1
ATOM 1822 C C . ASN A 1 228 ? 14.480 -8.597 -51.896 1.00 88.56 228 ASN A C 1
ATOM 1824 O O . ASN A 1 228 ? 14.488 -7.935 -50.858 1.00 88.56 228 ASN A O 1
ATOM 1828 N N . GLU A 1 229 ? 13.341 -8.905 -52.517 1.00 85.12 229 GLU A N 1
ATOM 1829 C CA . GLU A 1 229 ? 12.033 -8.398 -52.097 1.00 85.12 229 GLU A CA 1
ATOM 1830 C C . GLU A 1 229 ? 11.615 -8.883 -50.695 1.00 85.12 229 GLU A C 1
ATOM 1832 O O . GLU A 1 229 ? 10.903 -8.183 -49.974 1.00 85.12 229 GLU A O 1
ATOM 1837 N N . LYS A 1 230 ? 12.064 -10.072 -50.274 1.00 87.19 230 LYS A N 1
ATOM 1838 C CA . LYS A 1 230 ? 11.753 -10.633 -48.951 1.00 87.19 230 LYS A CA 1
ATOM 1839 C C . LYS A 1 230 ? 12.479 -9.871 -47.840 1.00 87.19 230 LYS A C 1
ATOM 1841 O O . LYS A 1 230 ? 11.866 -9.561 -46.822 1.00 87.19 230 LYS A O 1
ATOM 1846 N N . GLU A 1 231 ? 13.750 -9.551 -48.051 1.00 83.88 231 GLU A N 1
ATOM 1847 C CA . GLU A 1 231 ? 14.581 -8.740 -47.163 1.00 83.88 231 GLU A CA 1
ATOM 1848 C C . GLU A 1 231 ? 14.059 -7.304 -47.088 1.00 83.88 231 GLU A C 1
ATOM 1850 O O . GLU A 1 231 ? 13.808 -6.803 -45.995 1.00 83.88 231 GLU A O 1
ATOM 1855 N N . PHE A 1 232 ? 13.737 -6.700 -48.236 1.00 79.62 232 PHE A N 1
ATOM 1856 C CA . PHE A 1 232 ? 13.094 -5.387 -48.293 1.00 79.62 232 PHE A CA 1
ATOM 1857 C C . PHE A 1 232 ? 11.792 -5.344 -47.476 1.00 79.62 232 PHE A C 1
ATOM 1859 O O . PHE A 1 232 ? 11.595 -4.456 -46.647 1.00 79.62 232 PHE A O 1
ATOM 1866 N N . ARG A 1 233 ? 10.906 -6.336 -47.650 1.00 79.88 233 ARG A N 1
ATOM 1867 C CA . ARG A 1 233 ? 9.657 -6.443 -46.874 1.00 79.88 233 ARG A CA 1
ATOM 1868 C C . ARG A 1 233 ? 9.910 -6.656 -45.379 1.00 79.88 233 ARG A C 1
ATOM 1870 O O . ARG A 1 233 ? 9.102 -6.198 -44.577 1.00 79.88 233 ARG A O 1
ATOM 1877 N N . SER A 1 234 ? 10.993 -7.337 -45.003 1.00 79.56 234 SER A N 1
ATOM 1878 C CA . SER A 1 234 ? 11.384 -7.526 -43.601 1.00 79.56 234 SER A CA 1
ATOM 1879 C C . SER A 1 234 ? 11.846 -6.212 -42.967 1.00 79.56 234 SER A C 1
ATOM 1881 O O . SER A 1 234 ? 11.331 -5.835 -41.918 1.00 79.56 234 SER A O 1
ATOM 1883 N N . ILE A 1 235 ? 12.719 -5.468 -43.652 1.00 76.81 23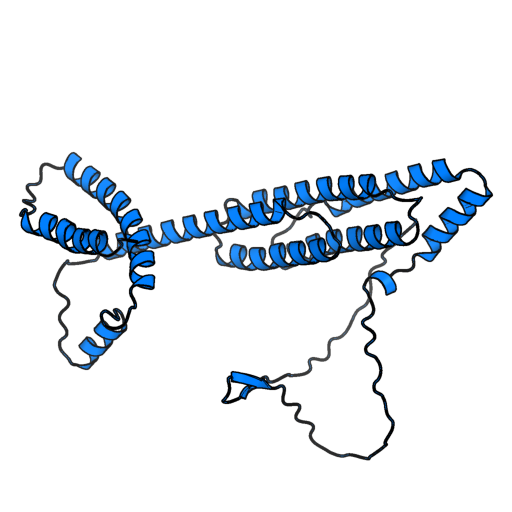5 ILE A N 1
ATOM 1884 C CA . ILE A 1 235 ? 13.245 -4.168 -43.202 1.00 76.81 235 ILE A CA 1
ATOM 1885 C C . ILE A 1 235 ? 12.106 -3.152 -43.027 1.00 76.81 235 ILE A C 1
ATOM 1887 O O . ILE A 1 235 ? 11.978 -2.511 -41.986 1.00 76.81 235 ILE A O 1
ATOM 1891 N N . ILE A 1 236 ? 11.208 -3.056 -44.012 1.00 74.31 236 ILE A N 1
ATOM 1892 C CA . ILE A 1 236 ? 10.041 -2.158 -43.955 1.00 74.31 236 ILE A CA 1
ATOM 1893 C C . ILE A 1 236 ? 9.035 -2.577 -42.866 1.00 74.31 236 ILE A C 1
ATOM 1895 O O . ILE A 1 236 ? 8.252 -1.756 -42.386 1.00 74.31 236 ILE A O 1
ATOM 1899 N N . LYS A 1 237 ? 9.026 -3.849 -42.456 1.00 76.69 237 LYS A N 1
ATOM 1900 C CA . LYS A 1 237 ? 8.176 -4.328 -41.359 1.00 76.69 237 LYS A CA 1
ATOM 1901 C C . LYS A 1 237 ? 8.747 -3.957 -39.988 1.00 76.69 237 LYS A C 1
ATOM 1903 O O . LYS A 1 237 ? 7.961 -3.660 -39.090 1.00 76.69 237 LYS A O 1
ATOM 1908 N N . GLU A 1 238 ? 10.069 -3.975 -39.827 1.00 67.94 238 GLU A N 1
ATOM 1909 C CA . GLU A 1 238 ? 10.750 -3.569 -38.588 1.00 67.94 238 GLU A CA 1
ATOM 1910 C C . GLU A 1 238 ? 10.670 -2.061 -38.353 1.00 67.94 238 GLU A C 1
ATOM 1912 O O . GLU A 1 238 ? 10.398 -1.622 -37.236 1.00 67.94 238 GLU A O 1
ATOM 1917 N N . PHE A 1 239 ? 10.786 -1.271 -39.421 1.00 60.91 239 PHE A N 1
ATOM 1918 C CA . PHE A 1 239 ? 10.530 0.162 -39.387 1.00 60.91 239 PHE A CA 1
ATOM 1919 C C . PHE A 1 239 ? 9.296 0.510 -40.224 1.00 60.91 239 PHE A C 1
ATOM 1921 O O . PHE A 1 239 ? 9.416 0.791 -41.420 1.00 60.91 239 PHE A O 1
ATOM 1928 N N . PRO A 1 240 ? 8.093 0.557 -39.617 1.00 55.50 240 PRO A N 1
ATOM 1929 C CA . PRO A 1 240 ? 6.878 0.983 -40.299 1.00 55.50 240 PRO A CA 1
ATOM 1930 C C . PRO A 1 240 ? 6.881 2.509 -40.499 1.00 55.50 240 PRO A C 1
ATOM 1932 O O . PRO A 1 240 ? 6.054 3.226 -39.934 1.00 55.50 240 PRO A O 1
ATOM 1935 N N . PHE A 1 241 ? 7.795 3.012 -41.336 1.00 50.84 241 PHE A N 1
ATOM 1936 C CA . PHE A 1 241 ? 7.902 4.417 -41.754 1.00 50.84 241 PHE A CA 1
ATOM 1937 C C . PHE A 1 241 ? 6.587 4.959 -42.333 1.00 50.84 241 PHE A C 1
ATOM 1939 O O . PHE A 1 241 ? 6.336 6.156 -42.308 1.00 50.84 241 PHE A O 1
ATOM 1946 N N . TYR A 1 242 ? 5.725 4.067 -42.823 1.00 47.47 242 TYR A N 1
ATOM 1947 C CA . TYR A 1 242 ? 4.512 4.409 -43.557 1.00 47.47 242 TYR A CA 1
ATOM 1948 C C . TYR A 1 242 ? 3.220 4.421 -42.727 1.00 47.47 242 TYR A C 1
ATOM 1950 O O . TYR A 1 242 ? 2.147 4.613 -43.297 1.00 47.47 242 TYR A O 1
ATOM 1958 N N . LYS A 1 243 ? 3.272 4.163 -41.409 1.00 46.44 243 LYS A N 1
ATOM 1959 C CA . LYS A 1 243 ? 2.047 3.851 -40.644 1.00 46.44 243 LYS A CA 1
ATOM 1960 C C . LYS A 1 243 ? 1.837 4.573 -39.312 1.00 46.44 243 LYS A C 1
ATOM 1962 O O . LYS A 1 243 ? 1.003 4.112 -38.535 1.00 46.44 243 LYS A O 1
ATOM 1967 N N . ARG A 1 244 ? 2.530 5.676 -39.012 1.00 45.09 244 ARG A N 1
ATOM 1968 C CA . ARG A 1 244 ? 2.285 6.410 -37.755 1.00 45.09 244 ARG A CA 1
ATOM 1969 C C . ARG A 1 244 ? 1.561 7.735 -37.966 1.00 45.09 244 ARG A C 1
ATOM 1971 O O . ARG A 1 244 ? 2.080 8.652 -38.588 1.00 45.09 244 ARG A O 1
ATOM 1978 N N . SER A 1 245 ? 0.364 7.796 -37.389 1.00 49.78 245 SER A N 1
ATOM 1979 C CA . SER A 1 245 ? -0.324 9.009 -36.962 1.00 49.78 245 SER A CA 1
ATOM 1980 C C . SER A 1 245 ? 0.585 9.877 -36.078 1.00 49.78 245 SER A C 1
ATOM 1982 O O . SER A 1 245 ? 1.394 9.365 -35.298 1.00 49.78 245 SER A O 1
ATOM 1984 N N . ILE A 1 246 ? 0.423 11.194 -36.217 1.00 49.03 246 ILE A N 1
ATOM 1985 C CA . ILE A 1 246 ? 1.232 12.278 -35.631 1.00 49.03 246 ILE A CA 1
ATOM 1986 C C . ILE A 1 246 ? 1.498 12.129 -34.116 1.00 49.03 246 ILE A C 1
ATOM 1988 O O . ILE A 1 246 ? 2.591 12.436 -33.653 1.00 49.03 246 ILE A O 1
ATOM 1992 N N . GLU A 1 247 ? 0.568 11.572 -33.342 1.00 46.16 247 GLU A N 1
ATOM 1993 C CA . GLU A 1 247 ? 0.649 11.512 -31.870 1.00 46.16 247 GLU A CA 1
ATOM 1994 C C . GLU A 1 247 ? 1.758 10.585 -31.332 1.00 46.16 247 GLU A C 1
ATOM 1996 O O . GLU A 1 247 ? 2.422 10.894 -30.341 1.00 46.16 247 GLU A O 1
ATOM 2001 N N . GLN A 1 248 ? 2.014 9.453 -31.999 1.00 44.56 248 GLN A N 1
ATOM 2002 C CA . GLN A 1 248 ? 3.067 8.515 -31.581 1.00 44.56 248 GLN A CA 1
ATOM 2003 C C . GLN A 1 248 ? 4.466 9.020 -31.973 1.00 44.56 248 GLN A C 1
ATOM 2005 O O . GLN A 1 248 ? 5.464 8.629 -31.365 1.00 44.56 248 GLN A O 1
ATOM 2010 N N . ILE A 1 249 ? 4.536 9.891 -32.985 1.00 49.31 249 ILE A N 1
ATOM 2011 C CA . ILE A 1 249 ? 5.769 10.543 -33.433 1.00 49.31 249 ILE A CA 1
ATOM 2012 C C . ILE A 1 249 ? 6.224 11.546 -32.370 1.00 49.31 249 ILE A C 1
ATOM 2014 O O . ILE A 1 249 ? 7.387 11.515 -31.991 1.00 49.31 249 ILE A O 1
ATOM 2018 N N . THR A 1 250 ? 5.313 12.332 -31.791 1.00 47.78 250 THR A N 1
ATOM 2019 C CA . THR A 1 250 ? 5.631 13.305 -30.731 1.00 47.78 250 THR A CA 1
ATOM 2020 C C . THR A 1 250 ? 6.213 12.651 -29.475 1.00 47.78 250 THR A C 1
ATOM 2022 O O . THR A 1 250 ? 7.208 13.128 -28.937 1.00 47.78 250 THR A O 1
ATOM 2025 N N . ILE A 1 251 ? 5.648 11.523 -29.027 1.00 49.50 251 ILE A N 1
ATOM 2026 C CA . ILE A 1 251 ? 6.155 10.798 -27.849 1.00 49.50 251 ILE A CA 1
ATOM 2027 C C . ILE A 1 251 ? 7.550 10.224 -28.125 1.00 49.50 251 ILE A C 1
ATOM 2029 O O . ILE A 1 251 ? 8.457 10.381 -27.311 1.00 49.50 251 ILE A O 1
ATOM 2033 N N . ASN A 1 252 ? 7.744 9.592 -29.285 1.00 48.56 252 ASN A N 1
ATOM 2034 C CA . ASN A 1 252 ? 9.032 9.002 -29.645 1.00 48.56 252 ASN A CA 1
ATOM 2035 C C . ASN A 1 252 ? 10.110 10.069 -29.895 1.00 48.56 252 ASN A C 1
ATOM 2037 O O . ASN A 1 252 ? 11.257 9.847 -29.523 1.00 48.56 252 ASN A O 1
ATOM 2041 N N . ILE A 1 253 ? 9.747 11.227 -30.460 1.00 54.12 253 ILE A N 1
ATOM 2042 C CA . ILE A 1 253 ? 10.638 12.388 -30.592 1.00 54.12 253 ILE A CA 1
ATOM 2043 C C . ILE A 1 253 ? 11.043 12.903 -29.212 1.00 54.12 253 ILE A C 1
ATOM 2045 O O . ILE A 1 253 ? 12.229 13.091 -28.995 1.00 54.12 253 ILE A O 1
ATOM 2049 N N . GLY A 1 254 ? 10.123 13.035 -28.253 1.00 52.56 254 GLY A N 1
ATOM 2050 C CA . GLY A 1 254 ? 10.479 13.474 -26.896 1.00 52.56 254 GLY A CA 1
ATOM 2051 C C . GLY A 1 254 ? 11.448 12.523 -26.175 1.00 52.56 254 GLY A C 1
ATOM 2052 O O . GLY A 1 254 ? 12.311 12.965 -25.415 1.00 52.56 254 GLY A O 1
ATOM 2053 N N . TYR A 1 255 ? 11.349 11.214 -26.430 1.00 49.56 255 TYR A N 1
ATOM 2054 C CA . TYR A 1 255 ? 12.323 10.235 -25.932 1.00 49.56 255 TYR A CA 1
ATOM 2055 C C . TYR A 1 255 ? 13.672 10.328 -26.664 1.00 49.56 255 TYR A C 1
ATOM 2057 O O . TYR A 1 255 ? 14.711 10.307 -26.008 1.00 49.56 255 TYR A O 1
ATOM 2065 N N . LEU A 1 256 ? 13.664 10.512 -27.988 1.00 52.56 256 LEU A N 1
ATOM 2066 C CA . LEU A 1 256 ? 14.868 10.744 -28.796 1.00 52.56 256 LEU A CA 1
ATOM 2067 C C . LEU A 1 256 ? 15.574 12.064 -28.442 1.00 52.56 256 LEU A C 1
ATOM 2069 O O . LEU A 1 256 ? 16.796 12.083 -28.373 1.00 52.56 256 LEU A O 1
ATOM 2073 N N . GLU A 1 257 ? 14.843 13.141 -28.147 1.00 50.00 257 GLU A N 1
ATOM 2074 C CA . GLU A 1 257 ? 15.389 14.443 -27.733 1.00 50.00 257 GLU A CA 1
ATOM 2075 C C . GLU A 1 257 ? 16.201 14.334 -26.435 1.00 50.00 257 GLU A C 1
ATOM 2077 O O . GLU A 1 257 ? 17.308 14.869 -26.354 1.00 50.00 257 GLU A O 1
ATOM 2082 N N . LYS A 1 258 ? 15.712 13.572 -25.446 1.00 49.75 258 LYS A N 1
ATOM 2083 C CA . LYS A 1 258 ? 16.470 13.284 -24.214 1.00 49.75 258 LYS A CA 1
ATOM 2084 C C . LYS A 1 258 ? 17.719 12.443 -24.482 1.00 49.75 258 LYS A C 1
ATOM 2086 O O . LYS A 1 258 ? 18.772 12.688 -23.892 1.00 49.75 258 LYS A O 1
ATOM 2091 N N . SER A 1 259 ? 17.631 11.478 -25.395 1.00 48.59 259 SER A N 1
ATOM 2092 C CA . SER A 1 259 ? 18.799 10.717 -25.849 1.00 48.59 259 SER A CA 1
ATOM 2093 C C . SER A 1 259 ? 19.804 11.606 -26.602 1.00 48.59 259 SER A C 1
ATOM 2095 O O . SER A 1 259 ? 21.009 11.407 -26.465 1.00 48.59 259 SER A O 1
ATOM 2097 N N . CYS A 1 260 ? 19.352 12.639 -27.322 1.00 49.00 260 CYS A N 1
ATOM 2098 C CA . CYS A 1 260 ? 20.207 13.593 -28.035 1.00 49.00 260 CYS A CA 1
ATOM 2099 C C . CYS A 1 260 ? 21.001 14.534 -27.114 1.00 49.00 260 CYS A C 1
ATOM 2101 O O . CYS A 1 260 ? 22.128 14.878 -27.463 1.00 49.00 260 CYS A O 1
ATOM 2103 N N . GLU A 1 261 ? 20.493 14.918 -25.938 1.00 53.62 261 GLU A N 1
ATOM 2104 C CA . GLU A 1 261 ? 21.305 15.646 -24.942 1.00 53.62 261 GLU A CA 1
ATOM 2105 C C . GLU A 1 261 ? 22.490 14.796 -24.464 1.00 53.62 261 GLU A C 1
ATOM 2107 O O . GLU A 1 261 ? 23.621 15.280 -24.373 1.00 53.62 261 GLU A O 1
ATOM 2112 N N . SER A 1 262 ? 22.253 13.500 -24.251 1.00 48.34 262 SER A N 1
ATOM 2113 C CA . SER A 1 262 ? 23.300 12.539 -23.884 1.00 48.34 262 SER A CA 1
ATOM 2114 C C . SER A 1 262 ? 24.290 12.315 -25.036 1.00 48.34 262 SER A C 1
ATOM 2116 O O . SER A 1 262 ? 25.503 12.282 -24.816 1.00 48.34 262 SER A O 1
ATOM 2118 N N . LEU A 1 263 ? 23.796 12.286 -26.279 1.00 50.25 263 LEU A N 1
ATOM 2119 C CA . LEU A 1 263 ? 24.608 12.244 -27.498 1.00 50.25 263 LEU A CA 1
ATOM 2120 C C . LEU A 1 263 ? 25.491 13.497 -27.649 1.00 50.25 263 LEU A C 1
ATOM 2122 O O . LEU A 1 263 ? 26.660 13.396 -28.010 1.00 50.25 263 LEU A O 1
ATOM 2126 N N . GLY A 1 264 ? 24.964 14.680 -27.321 1.00 51.22 264 GLY A N 1
ATOM 2127 C CA . GLY A 1 264 ? 25.701 15.944 -27.344 1.00 51.22 264 GLY A CA 1
ATOM 2128 C C . GLY A 1 264 ? 26.838 15.986 -26.320 1.00 51.22 264 GLY A C 1
ATOM 2129 O O . GLY A 1 264 ? 27.944 16.425 -26.640 1.00 51.22 264 GLY A O 1
ATOM 2130 N N . VAL A 1 265 ? 26.610 15.463 -25.112 1.00 54.06 265 VAL A N 1
ATOM 2131 C CA . VAL A 1 265 ? 27.650 15.320 -24.075 1.00 54.06 265 VAL A CA 1
ATOM 2132 C C . VAL A 1 265 ? 28.738 14.332 -24.509 1.00 54.06 265 VAL A C 1
ATOM 2134 O O . VAL A 1 265 ? 29.925 14.588 -24.288 1.00 54.06 265 VAL A O 1
ATOM 2137 N N . TYR A 1 266 ? 28.357 13.233 -25.161 1.00 49.72 266 TYR A N 1
ATOM 2138 C CA . TYR A 1 266 ? 29.283 12.232 -25.692 1.00 49.72 266 TYR A CA 1
ATOM 2139 C C . TYR A 1 266 ? 30.142 12.782 -26.842 1.00 49.72 266 TYR A C 1
ATOM 2141 O O . TYR A 1 266 ? 31.368 12.673 -26.803 1.00 49.72 266 TYR A O 1
ATOM 2149 N N . ILE A 1 267 ? 29.526 13.474 -27.806 1.00 50.72 267 ILE A N 1
ATOM 2150 C CA . ILE A 1 267 ? 30.229 14.142 -28.911 1.00 50.72 267 ILE A CA 1
ATOM 2151 C C . ILE A 1 267 ? 31.179 15.218 -28.373 1.00 50.72 267 ILE A C 1
ATOM 2153 O O . ILE A 1 267 ? 32.327 15.270 -28.796 1.00 50.72 267 ILE A O 1
ATOM 2157 N N . THR A 1 268 ? 30.757 16.009 -27.381 1.00 53.06 268 THR A N 1
ATOM 2158 C CA . THR A 1 268 ? 31.604 17.044 -26.757 1.00 53.06 268 THR A CA 1
ATOM 2159 C C . THR A 1 268 ? 32.816 16.440 -26.035 1.00 53.06 268 THR A C 1
ATOM 2161 O O . THR A 1 268 ? 33.916 16.997 -26.077 1.00 53.06 268 THR A O 1
ATOM 2164 N N . LYS A 1 269 ? 32.646 15.275 -25.393 1.00 51.34 269 LYS A N 1
ATOM 2165 C CA . LYS A 1 269 ? 33.748 14.504 -24.795 1.00 51.34 269 LYS A CA 1
ATOM 2166 C C . LYS A 1 269 ? 34.719 13.965 -25.847 1.00 51.34 269 LYS A C 1
ATOM 2168 O O . LYS A 1 269 ? 35.922 14.000 -25.603 1.00 51.34 269 LYS A O 1
ATOM 2173 N N . LEU A 1 270 ? 34.218 13.508 -26.995 1.00 47.25 270 LEU A N 1
ATOM 2174 C CA . LEU A 1 270 ? 35.041 13.054 -28.122 1.00 47.25 270 LEU A CA 1
ATOM 2175 C C . LEU A 1 270 ? 35.807 14.212 -28.780 1.00 47.25 270 LEU A C 1
ATOM 2177 O O . LEU A 1 270 ? 36.991 14.071 -29.070 1.00 47.25 270 LEU A O 1
ATOM 2181 N N . THR A 1 271 ? 35.179 15.377 -28.956 1.00 48.69 271 THR A N 1
ATOM 2182 C CA . THR A 1 271 ? 35.808 16.541 -29.603 1.00 48.69 271 THR A CA 1
ATOM 2183 C C . THR A 1 271 ? 36.803 17.284 -28.712 1.00 48.69 271 THR A C 1
ATOM 2185 O O . THR A 1 271 ? 37.746 17.867 -29.231 1.00 48.69 271 THR A O 1
ATOM 2188 N N . ASN A 1 272 ? 36.653 17.253 -27.382 1.00 45.34 272 ASN A N 1
ATOM 2189 C CA . ASN A 1 272 ? 37.624 17.872 -26.463 1.00 45.34 272 ASN A CA 1
ATOM 2190 C C . ASN A 1 272 ? 38.854 16.988 -26.179 1.00 45.34 272 ASN A C 1
ATOM 2192 O O . ASN A 1 272 ? 39.819 17.465 -25.585 1.00 45.34 272 ASN A O 1
ATOM 2196 N N . GLY A 1 273 ? 38.817 15.704 -26.553 1.00 48.31 273 GLY A N 1
ATOM 2197 C CA . GLY A 1 273 ? 39.877 14.733 -26.272 1.00 48.31 273 GLY A CA 1
ATOM 2198 C C . GLY A 1 273 ? 40.768 14.374 -27.462 1.00 48.31 273 GLY A C 1
ATOM 2199 O O . GLY A 1 273 ? 41.674 13.557 -27.301 1.00 48.31 273 GLY A O 1
ATOM 2200 N N . SER A 1 274 ? 40.525 14.898 -28.666 1.00 39.00 274 SER A N 1
ATOM 2201 C CA . SER A 1 274 ? 41.281 14.488 -29.855 1.00 39.00 274 SER A CA 1
ATOM 2202 C C . SER A 1 274 ? 41.288 15.571 -30.932 1.00 39.00 274 SER A C 1
ATOM 2204 O O . SER A 1 274 ? 40.244 15.903 -31.487 1.00 39.00 274 SER A O 1
ATOM 2206 N N . ASP A 1 275 ? 42.482 16.055 -31.282 1.00 42.91 275 ASP A N 1
ATOM 2207 C CA . ASP A 1 275 ? 42.771 16.773 -32.529 1.00 42.91 275 ASP A CA 1
ATOM 2208 C C . ASP A 1 275 ? 42.522 15.853 -33.741 1.00 42.91 275 ASP A C 1
ATOM 2210 O O . ASP A 1 275 ? 43.450 15.352 -34.379 1.00 42.91 275 ASP A O 1
ATOM 2214 N N . ILE A 1 276 ? 41.257 15.576 -34.058 1.00 39.06 276 ILE A N 1
ATOM 2215 C CA . ILE A 1 276 ? 40.875 14.849 -35.266 1.00 39.06 276 ILE A CA 1
ATOM 2216 C C . ILE A 1 276 ? 39.936 15.740 -36.066 1.00 39.06 276 ILE A C 1
ATOM 2218 O O . ILE A 1 276 ? 38.778 15.957 -35.715 1.00 39.06 276 ILE A O 1
ATOM 2222 N N . ASN A 1 277 ? 40.479 16.239 -37.177 1.00 39.31 277 ASN A N 1
ATOM 2223 C CA . ASN A 1 277 ? 39.757 16.852 -38.284 1.00 39.31 277 ASN A CA 1
ATOM 2224 C C . ASN A 1 277 ? 38.683 15.887 -38.816 1.00 39.31 277 ASN A C 1
ATOM 2226 O O . ASN A 1 277 ? 38.889 15.202 -39.816 1.00 39.31 277 ASN A O 1
ATOM 2230 N N . VAL A 1 278 ? 37.511 15.860 -38.188 1.00 39.06 278 VAL A N 1
ATOM 2231 C CA . VAL A 1 278 ? 36.276 15.466 -38.861 1.00 39.06 278 VAL A CA 1
ATOM 2232 C C . VAL A 1 278 ? 35.608 16.762 -39.275 1.00 39.06 278 VAL A C 1
ATOM 2234 O O . VAL A 1 278 ? 34.903 17.410 -38.504 1.00 39.06 278 VAL A O 1
ATOM 2237 N N . SER A 1 279 ? 35.873 17.172 -40.514 1.00 37.09 279 SER A N 1
ATOM 2238 C CA . SER A 1 279 ? 35.051 18.166 -41.190 1.00 37.09 279 SER A CA 1
ATOM 2239 C C . SER A 1 279 ? 33.644 17.581 -41.336 1.00 37.09 279 SER A C 1
ATOM 2241 O O . SER A 1 279 ? 33.311 16.936 -42.328 1.00 37.09 279 SER A O 1
ATOM 2243 N N . MET A 1 280 ? 32.813 17.779 -40.312 1.00 37.31 280 MET A N 1
ATOM 2244 C CA . MET A 1 280 ? 31.367 17.699 -40.446 1.00 37.31 280 MET A CA 1
ATOM 2245 C C . MET A 1 280 ? 30.985 18.770 -41.462 1.00 37.31 280 MET A C 1
ATOM 2247 O O . MET A 1 280 ? 30.968 19.964 -41.164 1.00 37.31 280 MET A O 1
ATOM 2251 N N . SER A 1 281 ? 30.748 18.354 -42.702 1.00 38.69 281 SER A N 1
ATOM 2252 C CA . SER A 1 281 ? 30.257 19.266 -43.725 1.00 38.69 281 SER A CA 1
ATOM 2253 C C . SER A 1 281 ? 28.931 19.837 -43.225 1.00 38.69 281 SER A C 1
ATOM 2255 O O . SER A 1 281 ? 28.025 19.078 -42.879 1.00 38.69 281 SER A O 1
ATOM 2257 N N . ALA A 1 282 ? 28.817 21.169 -43.188 1.00 40.72 282 ALA A N 1
ATOM 2258 C CA . ALA A 1 282 ? 27.689 21.933 -42.635 1.00 40.72 282 ALA A CA 1
ATOM 2259 C C . ALA A 1 282 ? 26.288 21.462 -43.100 1.00 40.72 282 ALA A C 1
ATOM 2261 O O . ALA A 1 282 ? 25.276 21.759 -42.468 1.00 40.72 282 ALA A O 1
ATOM 2262 N N . HIS A 1 283 ? 26.227 20.676 -44.175 1.00 33.66 283 HIS A N 1
ATOM 2263 C CA . HIS A 1 283 ? 25.036 20.007 -44.683 1.00 33.66 283 HIS A CA 1
ATOM 2264 C C . HIS A 1 283 ? 24.420 18.969 -43.716 1.00 33.66 283 HIS A C 1
ATOM 2266 O O . HIS A 1 283 ? 23.198 18.851 -43.670 1.00 33.66 283 HIS A O 1
ATOM 2272 N N . GLN A 1 284 ? 25.213 18.238 -42.918 1.00 36.06 284 GLN A N 1
ATOM 2273 C CA . GLN A 1 284 ? 24.687 17.228 -41.976 1.00 36.06 284 GLN A CA 1
ATOM 2274 C C . GLN A 1 284 ? 24.106 17.853 -40.697 1.00 36.06 284 GLN A C 1
ATOM 2276 O O . GLN A 1 284 ? 23.057 17.416 -40.228 1.00 36.06 284 GLN A O 1
ATOM 2281 N N . LEU A 1 285 ? 24.709 18.939 -40.200 1.00 43.03 285 LEU A N 1
ATOM 2282 C CA . LEU A 1 285 ? 24.130 19.763 -39.130 1.00 43.03 285 LEU A CA 1
ATOM 2283 C C . LEU A 1 285 ? 22.838 20.446 -39.603 1.00 43.03 285 LEU A C 1
ATOM 2285 O O . LEU A 1 285 ? 21.837 20.434 -38.896 1.00 43.03 285 LEU A O 1
ATOM 2289 N N . SER A 1 286 ? 22.829 20.941 -40.846 1.00 35.28 286 SER A N 1
ATOM 2290 C CA . SER A 1 286 ? 21.649 21.528 -41.489 1.00 35.28 286 SER A CA 1
ATOM 2291 C C . SER A 1 286 ? 20.506 20.523 -41.689 1.00 35.28 286 SER A C 1
ATOM 2293 O O . SER A 1 286 ? 19.349 20.925 -41.655 1.00 35.28 286 SER A O 1
ATOM 2295 N N . LEU A 1 287 ? 20.786 19.239 -41.930 1.00 36.88 287 LEU A N 1
ATOM 2296 C CA . LEU A 1 287 ? 19.750 18.206 -42.066 1.00 36.88 287 LEU A CA 1
ATOM 2297 C C . LEU A 1 287 ? 19.091 17.888 -40.724 1.00 36.88 287 LEU A C 1
ATOM 2299 O O . LEU A 1 287 ? 17.868 17.870 -40.662 1.00 36.88 287 LEU A O 1
ATOM 2303 N N . SER A 1 288 ? 19.878 17.726 -39.656 1.00 42.88 288 SER A N 1
ATOM 2304 C CA . SER A 1 288 ? 19.342 17.603 -38.295 1.00 42.88 288 SER A CA 1
ATOM 2305 C C . SER A 1 288 ? 18.502 18.836 -37.943 1.00 42.88 288 SER A C 1
ATOM 2307 O O . SER A 1 288 ? 17.316 18.740 -37.640 1.00 42.88 288 SER A O 1
ATOM 2309 N N . GLU A 1 289 ? 19.051 20.035 -38.126 1.00 37.28 289 GLU A N 1
ATOM 2310 C CA . GLU A 1 289 ? 18.349 21.259 -37.752 1.00 37.28 289 GLU A CA 1
ATOM 2311 C C . GLU A 1 289 ? 17.088 21.524 -38.596 1.00 37.28 289 GLU A C 1
ATOM 2313 O O . GLU A 1 289 ? 16.123 22.068 -38.072 1.00 37.28 289 GLU A O 1
ATOM 2318 N N . ARG A 1 290 ? 17.045 21.132 -39.880 1.00 38.25 290 ARG A N 1
ATOM 2319 C CA . ARG A 1 290 ? 15.868 21.332 -40.753 1.00 38.25 290 ARG A CA 1
ATOM 2320 C C . ARG A 1 290 ? 14.793 20.267 -40.575 1.00 38.25 290 ARG A C 1
ATOM 2322 O O . ARG A 1 290 ? 13.626 20.630 -40.489 1.00 38.25 290 ARG A O 1
ATOM 2329 N N . VAL A 1 291 ? 15.166 18.990 -40.470 1.00 44.09 291 VAL A N 1
ATOM 2330 C CA . VAL A 1 291 ? 14.205 17.888 -40.280 1.00 44.09 291 VAL A CA 1
ATOM 2331 C C . VAL A 1 291 ? 13.451 18.047 -38.955 1.00 44.09 291 VAL A C 1
ATOM 2333 O O . VAL A 1 291 ? 12.260 17.755 -38.889 1.00 44.09 291 VAL A O 1
ATOM 2336 N N . PHE A 1 292 ? 14.104 18.588 -37.920 1.00 42.84 292 PHE A N 1
ATOM 2337 C CA . PHE A 1 292 ? 13.489 18.791 -36.604 1.00 42.84 292 PHE A CA 1
ATOM 2338 C C . PHE A 1 292 ? 12.899 20.200 -36.388 1.00 42.84 292 PHE A C 1
ATOM 2340 O O . PHE A 1 292 ? 12.082 20.387 -35.487 1.00 42.84 292 PHE A O 1
ATOM 2347 N N . ARG A 1 293 ? 13.245 21.200 -37.217 1.00 40.75 293 ARG A N 1
ATOM 2348 C CA . ARG A 1 293 ? 12.611 22.535 -37.181 1.00 40.75 293 ARG A CA 1
ATOM 2349 C C . ARG A 1 293 ? 11.239 22.549 -37.866 1.00 40.75 293 ARG A C 1
ATOM 2351 O O . ARG A 1 293 ? 10.357 23.241 -37.362 1.00 40.75 293 ARG A O 1
ATOM 2358 N N . ASP A 1 294 ? 11.024 21.752 -38.916 1.00 37.84 294 ASP A N 1
ATOM 2359 C CA . ASP A 1 294 ? 9.689 21.593 -39.528 1.00 37.84 294 ASP A CA 1
ATOM 2360 C C . ASP A 1 294 ? 8.686 21.005 -38.523 1.00 37.84 294 ASP A C 1
ATOM 2362 O O . ASP A 1 294 ? 7.595 21.553 -38.349 1.00 37.84 294 ASP A O 1
ATOM 2366 N N . ALA A 1 295 ? 9.113 20.014 -37.730 1.00 35.09 295 ALA A N 1
ATOM 2367 C CA . ALA A 1 295 ? 8.317 19.437 -36.643 1.00 35.09 295 ALA A CA 1
ATOM 2368 C C . ALA A 1 295 ? 7.964 20.441 -35.525 1.00 35.09 295 ALA A C 1
ATOM 2370 O O . ALA A 1 295 ? 6.995 20.236 -34.804 1.00 35.09 295 ALA A O 1
ATOM 2371 N N . ARG A 1 296 ? 8.722 21.538 -35.383 1.00 38.03 296 ARG A N 1
ATOM 2372 C CA . ARG A 1 296 ? 8.470 22.627 -34.419 1.00 38.03 296 ARG A CA 1
ATOM 2373 C C . ARG A 1 296 ? 7.394 23.609 -34.892 1.00 38.03 296 ARG A C 1
ATOM 2375 O O . ARG A 1 296 ? 6.794 24.285 -34.062 1.00 38.03 296 ARG A O 1
ATOM 2382 N N . SER A 1 297 ? 7.193 23.730 -36.205 1.00 38.88 297 SER A N 1
ATOM 2383 C CA . SER A 1 297 ? 6.307 24.736 -36.812 1.00 38.88 297 SER A CA 1
ATOM 2384 C C . SER A 1 297 ? 4.859 24.268 -36.979 1.00 38.88 297 SER A C 1
ATOM 2386 O O . SER A 1 297 ? 3.953 25.097 -37.017 1.00 38.88 297 SER A O 1
ATOM 2388 N N . GLU A 1 298 ? 4.627 22.954 -36.999 1.00 37.25 298 GLU A N 1
ATOM 2389 C CA . GLU A 1 298 ? 3.291 22.369 -37.177 1.00 37.25 298 GLU A CA 1
ATOM 2390 C C . GLU A 1 298 ? 2.533 22.119 -35.857 1.00 37.25 298 GLU A C 1
ATOM 2392 O O . GLU A 1 298 ? 1.372 21.723 -35.885 1.00 37.25 298 GLU A O 1
ATOM 2397 N N . VAL A 1 299 ? 3.139 22.406 -34.695 1.00 36.81 299 VAL A N 1
ATOM 2398 C CA . VAL A 1 299 ? 2.520 22.232 -33.357 1.00 36.81 299 VAL A CA 1
ATOM 2399 C C . VAL A 1 299 ? 1.909 23.526 -32.806 1.00 36.81 299 VAL A C 1
ATOM 2401 O O . VAL A 1 299 ? 1.745 23.690 -31.600 1.00 36.81 299 VAL A O 1
ATOM 2404 N N . GLY A 1 300 ? 1.586 24.482 -33.676 1.00 34.47 300 GLY A N 1
ATOM 2405 C CA . GLY A 1 300 ? 0.849 25.673 -33.274 1.00 34.47 300 GLY A CA 1
ATOM 2406 C C . GLY A 1 300 ? -0.615 25.351 -32.986 1.00 34.47 300 GLY A C 1
ATOM 2407 O O . GLY A 1 300 ? -1.418 25.506 -33.895 1.00 34.47 300 GLY A O 1
ATOM 2408 N N . PHE A 1 301 ? -0.921 24.930 -31.752 1.00 31.05 301 PHE A N 1
ATOM 2409 C CA . PHE A 1 301 ? -2.108 25.278 -30.951 1.00 31.05 301 PHE A CA 1
ATOM 2410 C C . PHE A 1 301 ? -1.864 24.957 -29.472 1.00 31.05 301 PHE A C 1
ATOM 2412 O O . PHE A 1 301 ? -1.442 23.818 -29.171 1.00 31.05 301 PHE A O 1
#

Foldseek 3Di:
DPDDDDDDDDDDDDDDDWDWDADPVRDIDTDDDDDDDDDDDDDDPPPDPVVCDPPNVDDCVVVVVVCVVCVVVVNNVVVLVVLLVVLLVVLVVLLDQDPDDPDLVSVLVSLVSNLNSLVVVLVCCVVPVPSDDPVSSLVSLVVSLVSNLVVLCVVPVPDLPLVVLVSVLVSLVVSLVSCVVSVHDRVSSVVSSVSSVVVSVVSVLVVVLVVVVVVVVVDPPDPDDDPDPVSVVVVCVVPVVPDDDPPVVVVVVVSVVVSVVVVVVVVVVVVVPDPDPPPPPVVVVVCVCVVVVVVVVVPDD

Radius of gyration: 31.21 Å; chains: 1; bounding box: 81×63×89 Å

Organism: Angiostrongylus costaricensis (NCBI:txid334426)

InterPro domains:
  IPR007225 Exocyst complex component EXOC6/Sec15 [PTHR12702] (9-245)
  IPR042045 Exocyst complex component EXOC6/Sec15, C-terminal, domain 1 [G3DSA:1.10.357.30] (186-248)
  IPR046361 Exocyst complex subunit EXOC6/Sec15, C-terminal [PF04091] (188-243)

Sequence (301 aa):
MICNVTKSVSIGRKLIDVEVAVSADGSLVRKMTVNGVAPIHTSDSLEDDEKVSAQDLIDFTPVHRCCQIFNVLGSKEEFEVYYRQQRKDQCNLVIEPPSKMNSLKHYVDYLDEIIGFFVVEDHIIITEPTLVTSSHKDQLWESALKTVVHTMNSRFGGCPDVEMMLRMKKVILLFALTMKSYGYSIAPLYSLLQNFRDQYNEILMSEYCSQFERDLEKDNYAPVIAENEKEFRSIIKEFPFYKRSIEQITINIGYLEKSCESLGVYITKLTNGSDINVSMSAHQLSLSERVFRDARSEVGF

Secondary structure (DSSP, 8-state):
-------------PPPP--EEE-TTS-EEE-----S-----------------TTTTS--HHHHHHHHHHHHTT-HHHHHHHHHHHHHHHHHHHTSPPS---SHHHHHHHHHHHHHHHHHHHHHHHH-TTTS-HHHHHHHHHHHHHHHHHHHHHHHTT---HHHHHHHHHHHHHHHHHHHHTT---HHHHHHHHHHHHHHHHHHHHHHHHHHHHHHHH--------SSHHHHHHHHHHS-TT---HHHHHHHHHHHHHHHHHHHHHHHHHHHS--------HHHHHHHHHHHHHHHHS---